Protein AF-A0A432LWQ0-F1 (afdb_monomer)

Secondary structure (DSSP, 8-state):
-PPP--PPPPEEEEEE-GGGHHHHHHHHHHH-TTGGGT--SEEEEEESSS-GGG--HHHHHHHHHHHHTSPPEEEEEEEEEEETTEEEEEEES-HHHHHHHHHHHHHSPPPTTPPPP---EEEEES--HHHHHHHHHHHHHHHHHH--EEEEE-EEEEEEEETTEEEEEEEEEPP-----SSSSSSS---

Structure (mmCIF, N/CA/C/O backbone):
data_AF-A0A432LWQ0-F1
#
_entry.id   AF-A0A432LWQ0-F1
#
loop_
_atom_site.group_PDB
_atom_site.id
_atom_site.type_symbol
_atom_site.label_atom_id
_atom_site.label_alt_id
_atom_site.label_comp_id
_atom_site.label_asym_id
_atom_site.label_entity_id
_atom_site.label_seq_id
_atom_site.pdbx_PDB_ins_code
_atom_site.Cartn_x
_atom_site.Cartn_y
_atom_site.Cartn_z
_atom_site.occupancy
_atom_site.B_iso_or_equiv
_atom_site.auth_seq_id
_atom_site.auth_comp_id
_atom_site.auth_asym_id
_atom_site.auth_atom_id
_atom_site.pdbx_PDB_model_num
ATOM 1 N N . MET A 1 1 ? -0.091 10.848 -40.800 1.00 36.12 1 MET A N 1
ATOM 2 C CA . MET A 1 1 ? -0.938 10.206 -39.775 1.00 36.12 1 MET A CA 1
ATOM 3 C C . MET A 1 1 ? -0.102 10.117 -38.515 1.00 36.12 1 MET A C 1
ATOM 5 O O . MET A 1 1 ? 0.837 9.334 -38.482 1.00 36.12 1 MET A O 1
ATOM 9 N N . SER A 1 2 ? -0.332 11.005 -37.553 1.00 32.78 2 SER A N 1
ATOM 10 C CA . SER A 1 2 ? 0.418 10.998 -36.297 1.00 32.78 2 SER A CA 1
ATOM 11 C C . SER A 1 2 ? -0.043 9.798 -35.478 1.00 32.78 2 SER A C 1
ATOM 13 O O . SER A 1 2 ? -1.224 9.718 -35.143 1.00 32.78 2 SER A O 1
ATOM 15 N N . SER A 1 3 ? 0.858 8.853 -35.196 1.00 33.84 3 SER A N 1
ATOM 16 C CA . SER A 1 3 ? 0.596 7.805 -34.210 1.00 33.84 3 SER A CA 1
ATOM 17 C C . SER A 1 3 ? 0.097 8.470 -32.928 1.00 33.84 3 SER A C 1
ATOM 19 O O . SER A 1 3 ? 0.734 9.430 -32.478 1.00 33.84 3 SER A O 1
ATOM 21 N N . PRO A 1 4 ? -1.016 8.015 -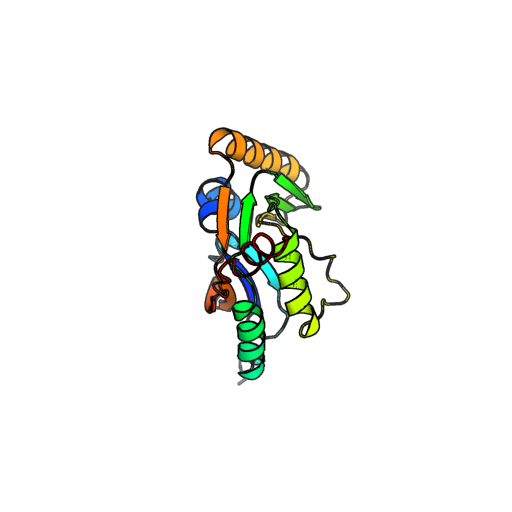32.328 1.00 43.19 4 PRO A N 1
ATOM 22 C CA . PRO A 1 4 ? -1.371 8.496 -31.010 1.00 43.19 4 PRO A CA 1
ATOM 23 C C . PRO A 1 4 ? -0.192 8.146 -30.106 1.00 43.19 4 PRO A C 1
ATOM 25 O O . PRO A 1 4 ? 0.257 6.999 -30.083 1.00 43.19 4 PRO A O 1
ATOM 28 N N . ILE A 1 5 ? 0.355 9.145 -29.413 1.00 49.03 5 ILE A N 1
ATOM 29 C CA . ILE A 1 5 ? 1.246 8.905 -28.282 1.00 49.03 5 ILE A CA 1
ATOM 30 C C . ILE A 1 5 ? 0.446 7.970 -27.379 1.00 49.03 5 ILE A C 1
ATOM 32 O O . ILE A 1 5 ? -0.546 8.395 -26.788 1.00 49.03 5 ILE A O 1
ATOM 36 N N . LEU A 1 6 ? 0.793 6.679 -27.359 1.00 52.69 6 LEU A N 1
ATOM 37 C CA . LEU A 1 6 ? 0.216 5.736 -26.412 1.00 52.69 6 LEU A CA 1
ATOM 38 C C . LEU A 1 6 ? 0.457 6.371 -25.049 1.00 52.69 6 LEU A C 1
ATOM 40 O O . LEU A 1 6 ? 1.613 6.538 -24.658 1.00 52.69 6 LEU A O 1
ATOM 44 N N . ALA A 1 7 ? -0.614 6.820 -24.391 1.00 56.47 7 ALA A N 1
ATOM 45 C CA . ALA A 1 7 ? -0.510 7.425 -23.076 1.00 56.47 7 ALA A CA 1
ATOM 46 C C . ALA A 1 7 ? 0.311 6.469 -22.210 1.00 56.47 7 ALA A C 1
ATOM 48 O O . ALA A 1 7 ? -0.042 5.295 -22.073 1.00 56.47 7 ALA A O 1
ATOM 49 N N . GLN A 1 8 ? 1.460 6.943 -21.734 1.00 67.69 8 GLN A N 1
ATOM 50 C CA . GLN A 1 8 ? 2.418 6.087 -21.060 1.00 67.69 8 GLN A CA 1
ATOM 51 C C . GLN A 1 8 ? 1.746 5.495 -19.819 1.00 67.69 8 GLN A C 1
ATOM 53 O O . GLN A 1 8 ? 1.234 6.225 -18.971 1.00 67.69 8 GLN A O 1
ATOM 58 N N . SER A 1 9 ? 1.679 4.166 -19.745 1.00 84.88 9 SER A N 1
ATOM 59 C CA . SER A 1 9 ? 1.087 3.494 -18.595 1.00 84.88 9 SER A CA 1
ATOM 60 C C . SER A 1 9 ? 1.981 3.700 -17.374 1.00 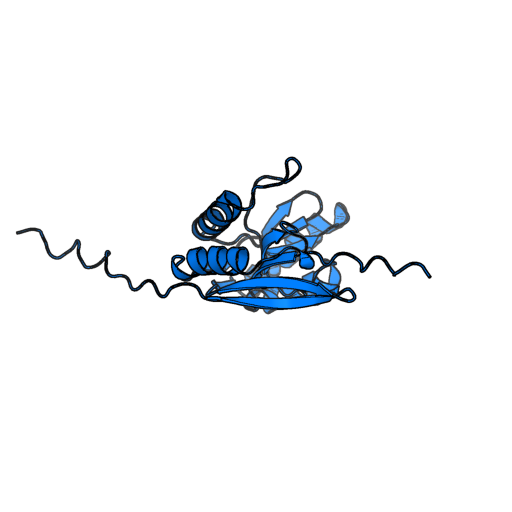84.88 9 SER A C 1
ATOM 62 O O . SER A 1 9 ? 3.141 3.285 -17.387 1.00 84.88 9 SER A O 1
ATOM 64 N N . LEU A 1 10 ? 1.415 4.308 -16.331 1.00 91.81 10 LEU A N 1
ATOM 65 C CA . LEU A 1 10 ? 2.008 4.396 -15.001 1.00 91.81 10 LEU A CA 1
ATOM 66 C C . LEU A 1 10 ? 2.155 2.994 -14.419 1.00 91.81 10 LEU A C 1
ATOM 68 O O . LEU A 1 10 ? 1.301 2.130 -14.651 1.00 91.81 10 LEU A O 1
ATOM 72 N N . THR A 1 11 ? 3.189 2.790 -13.616 1.00 94.56 11 THR A N 1
ATOM 73 C CA . THR A 1 11 ? 3.441 1.520 -12.935 1.00 94.56 11 THR A CA 1
ATOM 74 C C . THR A 1 11 ? 3.310 1.673 -11.423 1.00 94.56 11 THR A C 1
ATOM 76 O O . THR A 1 11 ? 3.562 2.737 -10.856 1.00 94.56 11 THR A O 1
ATOM 79 N N . LEU A 1 12 ? 2.889 0.604 -10.752 1.00 96.44 12 LEU A N 1
ATOM 80 C CA . LEU A 1 12 ? 2.776 0.533 -9.296 1.00 96.44 12 LEU A CA 1
ATOM 81 C C . LEU A 1 12 ? 3.296 -0.825 -8.801 1.00 96.44 12 LEU A C 1
ATOM 83 O O . LEU A 1 12 ? 2.806 -1.857 -9.248 1.00 96.44 12 LEU A O 1
ATOM 87 N N . LEU A 1 13 ? 4.279 -0.823 -7.898 1.00 98.00 13 LEU A N 1
ATOM 88 C CA . LEU A 1 13 ? 4.602 -1.956 -7.035 1.00 98.00 13 LEU A CA 1
ATOM 89 C C . LEU A 1 13 ? 3.878 -1.723 -5.720 1.00 98.00 13 LEU A C 1
ATOM 91 O O . LEU A 1 13 ? 4.098 -0.694 -5.072 1.00 98.00 13 LEU A O 1
ATOM 95 N N . ALA A 1 14 ? 3.024 -2.659 -5.331 1.00 98.44 14 ALA A N 1
ATOM 96 C CA . ALA A 1 14 ? 2.223 -2.525 -4.129 1.00 98.44 14 ALA A CA 1
ATOM 97 C C . ALA A 1 14 ? 2.048 -3.851 -3.394 1.00 98.44 14 ALA A C 1
ATOM 99 O O . ALA A 1 14 ? 1.963 -4.913 -4.011 1.00 98.44 14 ALA A O 1
ATOM 100 N N . LEU A 1 15 ? 1.952 -3.760 -2.070 1.00 98.69 15 LEU A N 1
ATOM 101 C CA . LEU A 1 15 ? 1.347 -4.811 -1.260 1.00 98.69 15 LEU A CA 1
ATOM 102 C C . LEU A 1 15 ? -0.162 -4.588 -1.309 1.00 98.69 15 LEU A C 1
ATOM 104 O O . LEU A 1 15 ? -0.613 -3.482 -1.006 1.00 98.69 15 LEU A O 1
ATOM 108 N N . MET A 1 16 ? -0.930 -5.601 -1.702 1.00 98.44 16 MET A N 1
ATOM 109 C CA . MET A 1 16 ? -2.394 -5.530 -1.726 1.00 98.44 16 MET A CA 1
ATOM 110 C C . MET A 1 16 ? -2.955 -6.003 -0.383 1.00 98.44 16 MET A C 1
ATOM 112 O O . MET A 1 16 ? -2.524 -7.028 0.134 1.00 98.44 16 MET A O 1
ATOM 116 N N . LEU A 1 17 ? -3.894 -5.246 0.186 1.00 97.75 17 LEU A N 1
ATOM 117 C CA . LEU A 1 17 ? -4.498 -5.490 1.498 1.00 97.75 17 LEU A CA 1
ATOM 118 C C . LEU A 1 17 ? -6.035 -5.503 1.369 1.00 97.75 17 LEU A C 1
ATOM 120 O O . LEU A 1 17 ? -6.688 -4.620 1.927 1.00 97.75 17 LEU A O 1
ATOM 124 N N . PRO A 1 18 ? -6.633 -6.462 0.632 1.00 97.06 18 PRO A N 1
ATOM 125 C CA . PRO A 1 18 ? -8.086 -6.509 0.424 1.00 97.06 18 PRO A CA 1
ATOM 126 C C . PRO A 1 18 ? -8.863 -6.622 1.742 1.00 97.06 18 PRO A C 1
ATOM 128 O O . PRO A 1 18 ? -9.965 -6.095 1.858 1.00 97.06 18 PRO A O 1
ATOM 131 N N . ASP A 1 19 ? -8.260 -7.219 2.774 1.00 96.69 19 ASP A N 1
ATOM 132 C CA . ASP A 1 19 ? -8.840 -7.273 4.116 1.00 96.69 19 ASP A CA 1
ATOM 133 C C . ASP A 1 19 ? -9.106 -5.880 4.693 1.00 96.69 19 ASP A C 1
ATOM 135 O O . ASP A 1 19 ? -9.963 -5.747 5.548 1.00 96.69 19 ASP A O 1
ATOM 139 N N . ALA A 1 20 ? -8.430 -4.816 4.250 1.00 97.00 20 ALA A N 1
ATOM 140 C CA . ALA A 1 20 ? -8.722 -3.464 4.724 1.00 97.00 20 ALA A CA 1
ATOM 141 C C . ALA A 1 20 ? -10.024 -2.896 4.132 1.00 97.00 20 ALA A C 1
ATOM 143 O O . ALA A 1 20 ? -10.625 -1.999 4.728 1.00 97.00 20 ALA A O 1
ATOM 144 N N . ASP A 1 21 ? -10.495 -3.414 2.994 1.00 95.19 21 ASP A N 1
ATOM 145 C CA . ASP A 1 21 ? -11.651 -2.854 2.292 1.00 95.19 21 ASP A CA 1
ATOM 146 C C . ASP A 1 21 ? -12.956 -2.987 3.106 1.00 95.19 21 ASP A C 1
ATOM 148 O O . ASP A 1 21 ? -13.839 -2.148 2.947 1.00 95.19 21 ASP A O 1
ATOM 152 N N . HIS A 1 22 ? -13.071 -3.926 4.059 1.00 93.88 22 HIS A N 1
ATOM 153 C CA . HIS A 1 22 ? -14.252 -3.976 4.942 1.00 93.88 22 HIS A CA 1
ATOM 154 C C . HIS A 1 22 ? -14.367 -2.754 5.872 1.00 93.88 22 HIS A C 1
ATOM 156 O O . HIS A 1 22 ? -15.477 -2.345 6.209 1.00 93.88 22 HIS A O 1
ATOM 162 N N . VAL A 1 23 ? -13.234 -2.142 6.243 1.00 96.44 23 VAL A N 1
ATOM 163 C CA . VAL A 1 23 ? -13.193 -0.953 7.110 1.00 96.44 23 VAL A CA 1
ATOM 164 C C . VAL A 1 23 ? -13.283 0.332 6.296 1.00 96.44 23 VAL A C 1
ATOM 166 O O . VAL A 1 23 ? -13.959 1.285 6.701 1.00 96.44 23 VAL A O 1
ATOM 169 N N . ILE A 1 24 ? -12.571 0.390 5.167 1.00 96.94 24 ILE A N 1
ATOM 170 C CA . ILE A 1 24 ? -12.318 1.649 4.450 1.00 96.94 24 ILE A CA 1
ATOM 171 C C . ILE A 1 24 ? -12.730 1.643 2.976 1.00 96.94 24 ILE A C 1
ATOM 173 O O . ILE A 1 24 ? -12.553 2.670 2.329 1.00 96.94 24 ILE A O 1
ATOM 177 N N . GLY A 1 25 ? -13.254 0.546 2.428 1.00 96.50 25 GLY A N 1
ATOM 178 C CA . GLY A 1 25 ? -13.506 0.396 0.988 1.00 96.50 25 GLY A CA 1
ATOM 179 C C . GLY A 1 25 ? -14.422 1.478 0.413 1.00 96.50 25 GLY A C 1
ATOM 180 O O . GLY A 1 25 ? -14.031 2.202 -0.496 1.00 96.50 25 GLY A O 1
ATOM 181 N N . ASP A 1 26 ? -15.586 1.691 1.020 1.00 96.94 26 ASP A N 1
ATOM 182 C CA . ASP A 1 26 ? -16.537 2.749 0.641 1.00 96.94 26 ASP A CA 1
ATOM 183 C C . ASP A 1 26 ? -15.973 4.172 0.836 1.00 96.94 26 ASP A C 1
ATOM 185 O O . ASP A 1 26 ? -16.239 5.071 0.035 1.00 96.94 26 ASP A O 1
ATOM 189 N N . LEU A 1 27 ? -15.151 4.394 1.871 1.00 97.50 27 LEU A N 1
ATOM 190 C CA . LEU A 1 27 ? -14.442 5.664 2.051 1.00 97.50 27 LEU A CA 1
ATOM 191 C C . LEU A 1 27 ? -13.462 5.890 0.904 1.00 97.50 27 LEU A C 1
ATOM 193 O O . LEU A 1 27 ? -13.396 6.994 0.367 1.00 97.50 27 LEU A O 1
ATOM 197 N N . ARG A 1 28 ? -12.730 4.853 0.497 1.00 98.00 28 ARG A N 1
ATOM 198 C CA . ARG A 1 28 ? -11.809 4.929 -0.636 1.00 98.00 28 ARG A CA 1
ATOM 199 C C . ARG A 1 28 ? -12.566 5.172 -1.935 1.00 98.00 28 ARG A C 1
ATOM 201 O O . ARG A 1 28 ? -12.174 6.064 -2.683 1.00 98.00 28 ARG A O 1
ATOM 208 N N . ASP A 1 29 ? -13.680 4.491 -2.174 1.00 96.88 29 ASP A N 1
ATOM 209 C CA . ASP A 1 29 ? -14.520 4.714 -3.358 1.00 96.88 29 ASP A CA 1
ATOM 210 C C . ASP A 1 29 ? -14.983 6.172 -3.468 1.00 96.88 29 ASP A C 1
ATOM 212 O O . ASP A 1 29 ? -14.973 6.778 -4.549 1.00 96.88 29 ASP A O 1
ATOM 216 N N . GLN A 1 30 ? -15.333 6.775 -2.331 1.00 96.69 30 GLN A N 1
ATOM 217 C CA . GLN A 1 30 ? -15.775 8.160 -2.280 1.00 96.69 30 GLN A CA 1
ATOM 218 C C . GLN A 1 30 ? -14.609 9.158 -2.395 1.00 96.69 30 GLN A C 1
ATOM 220 O O . GLN A 1 30 ? -14.710 10.136 -3.150 1.00 96.69 30 GLN A O 1
ATOM 225 N N . TYR A 1 31 ? -13.503 8.914 -1.685 1.00 97.19 31 TYR A N 1
ATOM 226 C CA . TYR A 1 31 ? -12.481 9.920 -1.369 1.00 97.19 31 TYR A CA 1
ATOM 227 C C . TYR A 1 31 ? -11.061 9.617 -1.880 1.00 97.19 31 TYR A C 1
ATOM 229 O O . TYR A 1 31 ? -10.166 10.450 -1.723 1.00 97.19 31 TYR A O 1
ATOM 237 N N . ASP A 1 32 ? -10.814 8.473 -2.515 1.00 97.00 32 ASP A N 1
ATOM 238 C CA . ASP A 1 32 ? -9.553 8.152 -3.186 1.00 97.00 32 ASP A CA 1
ATOM 239 C C . ASP A 1 32 ? -9.768 8.001 -4.705 1.00 97.00 32 ASP A C 1
ATOM 241 O O . ASP A 1 32 ? -10.332 7.012 -5.178 1.00 97.00 32 ASP A O 1
ATOM 245 N N . PRO A 1 33 ? -9.245 8.930 -5.530 1.00 94.75 33 PRO A N 1
ATOM 246 C CA . PRO A 1 33 ? -9.306 8.807 -6.985 1.00 94.75 33 PRO A CA 1
ATOM 247 C C . PRO A 1 33 ? -8.694 7.516 -7.547 1.00 94.75 33 PRO A C 1
ATOM 249 O O . PRO A 1 33 ? -8.947 7.192 -8.704 1.00 94.75 33 PRO A O 1
ATOM 252 N N . SER A 1 34 ? -7.839 6.814 -6.794 1.00 94.25 34 SER A N 1
ATOM 253 C CA . SER A 1 34 ? -7.274 5.535 -7.225 1.00 94.25 34 SER A CA 1
ATOM 254 C C . SER A 1 34 ? -8.269 4.373 -7.112 1.00 94.25 34 SER A C 1
ATOM 256 O O . SER A 1 34 ? -8.277 3.517 -7.995 1.00 94.25 34 SER A O 1
ATOM 258 N N . ALA A 1 35 ? -9.169 4.393 -6.124 1.00 95.06 35 ALA A N 1
ATOM 259 C CA . ALA A 1 35 ? -10.213 3.380 -5.958 1.00 95.06 35 ALA A CA 1
ATOM 260 C C . ALA A 1 35 ? -11.222 3.417 -7.114 1.00 95.06 35 ALA A C 1
ATOM 262 O O . ALA A 1 35 ? -11.528 2.390 -7.711 1.00 95.06 35 ALA A O 1
ATOM 263 N N . LYS A 1 36 ? -11.583 4.623 -7.580 1.00 92.50 36 LYS A N 1
ATOM 264 C CA . LYS A 1 36 ? -12.381 4.835 -8.811 1.00 92.50 36 LYS A CA 1
ATOM 265 C C . LYS A 1 36 ? -11.735 4.263 -10.078 1.00 92.50 36 LYS A C 1
ATOM 267 O O . LYS A 1 36 ? -12.375 4.168 -11.120 1.00 92.50 36 LYS A O 1
ATOM 272 N N . ARG A 1 37 ? -10.446 3.929 -10.002 1.00 94.31 37 ARG A N 1
ATOM 273 C CA . ARG A 1 37 ? -9.652 3.304 -11.061 1.00 94.31 37 ARG A CA 1
ATOM 274 C C . ARG A 1 37 ? -9.381 1.826 -10.760 1.00 94.31 37 ARG A C 1
ATOM 276 O O . ARG A 1 37 ? -8.418 1.287 -11.292 1.00 94.31 37 ARG A O 1
ATOM 283 N N . GLU A 1 38 ? -10.208 1.201 -9.923 1.00 95.12 38 GLU A N 1
ATOM 284 C CA . GLU A 1 38 ? -10.163 -0.218 -9.535 1.00 95.12 38 GLU A CA 1
ATOM 285 C C . GLU A 1 38 ? -8.909 -0.627 -8.748 1.00 95.12 38 GLU A C 1
ATOM 287 O O . GLU A 1 38 ? -8.538 -1.797 -8.706 1.00 95.12 38 GLU A O 1
ATOM 292 N N . LEU A 1 39 ? -8.245 0.330 -8.090 1.00 96.94 39 LEU A N 1
ATOM 293 C CA . LEU A 1 39 ? -7.145 0.017 -7.183 1.00 96.94 39 LEU A CA 1
ATOM 294 C C . LEU A 1 39 ? -7.669 -0.239 -5.765 1.00 96.94 39 LEU A C 1
ATOM 296 O O . LEU A 1 39 ? -7.989 0.702 -5.028 1.00 96.94 39 LEU A O 1
ATOM 300 N N . GLY A 1 40 ? -7.713 -1.517 -5.384 1.00 97.12 40 GLY A N 1
ATOM 301 C CA . GLY A 1 40 ? -8.050 -1.981 -4.031 1.00 97.12 40 GLY A CA 1
ATOM 302 C C . GLY A 1 40 ? -7.097 -1.460 -2.951 1.00 97.12 40 GLY A C 1
ATOM 303 O O . GLY A 1 40 ? -6.129 -0.744 -3.251 1.00 97.12 40 GLY A O 1
ATOM 304 N N . ALA A 1 41 ? -7.406 -1.731 -1.679 1.00 98.12 41 ALA A N 1
ATOM 305 C CA . ALA A 1 41 ? -6.589 -1.220 -0.582 1.00 98.12 41 ALA A CA 1
ATOM 306 C C . ALA A 1 41 ? -5.172 -1.778 -0.695 1.00 98.12 41 ALA A C 1
ATOM 308 O O . ALA A 1 41 ? -4.961 -2.947 -1.018 1.00 98.12 41 ALA A O 1
ATOM 309 N N . HIS A 1 42 ? -4.186 -0.905 -0.519 1.00 98.56 42 HIS A N 1
ATOM 310 C CA . HIS A 1 42 ? -2.806 -1.242 -0.820 1.00 98.56 42 HIS A CA 1
ATOM 311 C C . HIS A 1 42 ? -1.831 -0.336 -0.076 1.00 98.56 42 HIS A C 1
ATOM 313 O O . HIS A 1 42 ? -2.175 0.773 0.337 1.00 98.56 42 HIS A O 1
ATOM 319 N N . ILE A 1 43 ? -0.592 -0.806 0.021 1.00 98.56 43 ILE A N 1
ATOM 320 C CA . ILE A 1 43 ? 0.571 -0.011 0.398 1.00 98.56 43 ILE A CA 1
ATOM 321 C C . ILE A 1 43 ? 1.432 0.142 -0.849 1.00 98.56 43 ILE A C 1
ATOM 323 O O . ILE A 1 43 ? 1.886 -0.846 -1.427 1.00 98.56 43 ILE A O 1
ATOM 327 N N . THR A 1 44 ? 1.654 1.382 -1.275 1.00 97.69 44 THR A N 1
ATOM 328 C CA . THR A 1 44 ? 2.558 1.678 -2.393 1.00 97.69 44 THR A CA 1
ATOM 329 C C . THR A 1 44 ? 3.997 1.435 -1.950 1.00 97.69 44 THR A C 1
ATOM 331 O O . THR A 1 44 ? 4.453 2.094 -1.024 1.00 97.69 44 THR A O 1
ATOM 334 N N . ILE A 1 45 ? 4.713 0.529 -2.618 1.00 97.62 45 ILE A N 1
ATOM 335 C CA . ILE A 1 45 ? 6.154 0.294 -2.420 1.00 97.62 45 ILE A CA 1
ATOM 336 C C . ILE A 1 45 ? 6.967 1.173 -3.365 1.00 97.62 45 ILE A C 1
ATOM 338 O O . ILE A 1 45 ? 7.945 1.803 -2.966 1.00 97.62 45 ILE A O 1
ATOM 342 N N . ARG A 1 46 ? 6.546 1.248 -4.629 1.00 95.25 46 ARG A N 1
ATOM 343 C CA . ARG A 1 46 ? 7.161 2.123 -5.623 1.00 95.25 46 ARG A CA 1
ATOM 344 C C . ARG A 1 46 ? 6.121 2.536 -6.651 1.00 95.25 46 ARG A C 1
ATOM 346 O O . ARG A 1 46 ? 5.385 1.693 -7.154 1.00 95.25 46 ARG A O 1
ATOM 353 N N . PHE A 1 47 ? 6.065 3.821 -6.967 1.00 93.31 47 PHE A N 1
ATOM 354 C CA . PHE A 1 47 ? 5.165 4.370 -7.976 1.00 93.31 47 PHE A CA 1
ATOM 355 C C . PHE A 1 47 ? 5.988 4.956 -9.120 1.00 93.31 47 PHE A C 1
ATOM 357 O O . PHE A 1 47 ? 6.977 5.637 -8.869 1.00 93.31 47 PHE A O 1
ATOM 364 N N . ASP A 1 48 ? 5.579 4.656 -10.351 1.00 89.31 48 ASP A N 1
ATOM 365 C CA . ASP A 1 48 ? 6.107 5.223 -11.595 1.00 89.31 48 ASP A CA 1
ATOM 366 C C . ASP A 1 48 ? 7.648 5.220 -11.698 1.00 89.31 48 ASP A C 1
ATOM 368 O O . ASP A 1 48 ? 8.279 6.198 -12.093 1.00 89.31 48 ASP A O 1
ATOM 372 N N . TRP A 1 49 ? 8.276 4.104 -11.303 1.00 82.12 49 TRP A N 1
ATOM 373 C CA . TRP A 1 49 ? 9.742 3.953 -11.316 1.00 82.12 49 TRP A CA 1
ATOM 374 C C . TRP A 1 49 ? 10.300 3.630 -12.700 1.00 82.12 49 TRP A C 1
ATOM 376 O O . TRP A 1 49 ? 11.457 3.925 -12.987 1.00 82.12 49 TRP A O 1
ATOM 386 N N . LEU A 1 50 ? 9.487 3.005 -13.551 1.00 84.38 50 LEU A N 1
ATOM 387 C CA . LEU A 1 50 ? 9.805 2.684 -14.933 1.00 84.38 50 LEU A CA 1
ATOM 388 C C . LEU A 1 50 ? 8.526 2.759 -15.746 1.00 84.38 50 LEU A C 1
ATOM 390 O O . LEU A 1 50 ? 7.504 2.207 -15.358 1.00 84.38 50 LEU A O 1
ATOM 394 N N . SER A 1 51 ? 8.602 3.361 -16.925 1.00 84.19 51 SER A N 1
ATOM 395 C CA . SER A 1 51 ? 7.514 3.278 -17.892 1.00 84.19 51 SER A CA 1
ATOM 396 C C . SER A 1 51 ? 7.205 1.814 -18.213 1.00 84.19 51 SER A C 1
ATOM 398 O O . SER A 1 51 ? 8.126 1.019 -18.395 1.00 84.19 51 SER A O 1
ATOM 400 N N . ALA A 1 52 ? 5.927 1.456 -18.351 1.00 82.31 52 ALA A N 1
ATOM 401 C CA . ALA A 1 52 ? 5.516 0.066 -18.579 1.00 82.31 52 ALA A CA 1
ATOM 402 C C . ALA A 1 52 ? 6.235 -0.629 -19.754 1.00 82.31 52 ALA A C 1
ATOM 404 O O . ALA A 1 52 ? 6.543 -1.813 -19.674 1.00 82.31 52 ALA A O 1
ATOM 405 N N . ASN A 1 53 ? 6.539 0.106 -20.827 1.00 84.06 53 ASN A N 1
ATOM 406 C CA . ASN A 1 53 ? 7.247 -0.405 -22.007 1.00 84.06 53 ASN A CA 1
ATOM 407 C C . ASN A 1 53 ? 8.770 -0.545 -21.829 1.00 84.06 53 ASN A C 1
ATOM 409 O O . ASN A 1 53 ? 9.446 -0.991 -22.751 1.00 84.06 53 ASN A O 1
ATOM 413 N N . ARG A 1 54 ? 9.313 -0.124 -20.684 1.00 88.62 54 ARG A N 1
ATOM 414 C CA . ARG A 1 54 ? 10.741 -0.191 -20.349 1.00 88.62 54 ARG A CA 1
ATOM 415 C C . ARG A 1 54 ? 11.064 -1.265 -19.316 1.00 88.62 54 ARG A C 1
ATOM 417 O O . ARG A 1 54 ? 12.240 -1.474 -19.051 1.00 88.62 54 ARG A O 1
ATOM 424 N N . ILE A 1 55 ? 10.060 -1.926 -18.737 1.00 92.19 55 ILE A N 1
ATOM 425 C CA . ILE A 1 55 ? 10.297 -3.041 -17.817 1.00 92.19 55 ILE A CA 1
ATOM 426 C C . ILE A 1 55 ? 10.818 -4.229 -18.627 1.00 92.19 55 ILE A C 1
ATOM 428 O O . ILE A 1 55 ? 10.139 -4.729 -19.524 1.00 92.19 55 ILE A O 1
ATOM 432 N N . THR A 1 56 ? 12.033 -4.662 -18.315 1.00 94.56 56 THR A N 1
ATOM 433 C CA . THR A 1 56 ? 12.714 -5.773 -18.986 1.00 94.56 56 THR A CA 1
ATOM 434 C C . THR A 1 56 ? 12.580 -7.081 -18.203 1.00 94.56 56 THR A C 1
ATOM 436 O O . THR A 1 56 ? 12.170 -7.097 -17.041 1.00 94.56 56 THR A O 1
ATOM 439 N N . ALA A 1 57 ? 12.983 -8.199 -18.814 1.00 95.75 57 ALA A N 1
ATOM 440 C CA . ALA A 1 57 ? 13.099 -9.480 -18.112 1.00 95.75 57 ALA A CA 1
ATOM 441 C C . ALA A 1 57 ? 14.044 -9.389 -16.899 1.00 95.75 57 ALA A C 1
ATOM 443 O O . ALA A 1 57 ? 13.704 -9.858 -15.820 1.00 95.75 57 ALA A O 1
ATOM 444 N N . THR A 1 58 ? 15.170 -8.682 -17.032 1.00 96.00 58 THR A N 1
ATOM 445 C CA . THR A 1 58 ? 16.123 -8.484 -15.931 1.00 96.00 58 THR A CA 1
ATOM 446 C C . THR A 1 58 ? 15.516 -7.700 -14.764 1.00 96.00 58 THR A C 1
ATOM 448 O O . THR A 1 58 ? 15.865 -7.949 -13.612 1.00 96.00 58 THR A O 1
ATOM 451 N N . ASP A 1 59 ? 14.598 -6.768 -15.033 1.00 96.06 59 ASP A N 1
ATOM 452 C CA . ASP A 1 59 ? 13.873 -6.056 -13.975 1.00 96.06 59 ASP A CA 1
ATOM 453 C C . ASP A 1 59 ? 12.911 -6.990 -13.235 1.00 96.06 59 ASP A C 1
ATOM 455 O O . ASP A 1 59 ? 12.844 -6.974 -12.006 1.00 96.06 59 ASP A O 1
ATOM 459 N N . HIS A 1 60 ? 12.213 -7.856 -13.973 1.00 96.50 60 HIS A N 1
ATOM 460 C CA . HIS A 1 60 ? 11.374 -8.890 -13.377 1.00 96.50 60 HIS A CA 1
ATOM 461 C C . HIS A 1 60 ? 12.174 -9.862 -12.504 1.00 96.50 60 HIS A C 1
ATOM 463 O O . HIS A 1 60 ? 11.744 -10.152 -11.389 1.00 96.50 60 HIS A O 1
ATOM 469 N N . ASP A 1 61 ? 13.326 -10.336 -12.980 1.00 96.94 61 ASP A N 1
ATOM 470 C CA . ASP A 1 61 ? 14.180 -11.276 -12.246 1.00 96.94 61 ASP A CA 1
ATOM 471 C C . ASP A 1 61 ? 14.748 -10.644 -10.971 1.00 96.94 61 ASP A C 1
ATOM 473 O O . ASP A 1 61 ? 14.792 -11.279 -9.916 1.00 96.94 61 ASP A O 1
ATOM 477 N N . TYR A 1 62 ? 15.124 -9.365 -11.038 1.00 96.31 62 TYR A N 1
ATOM 478 C CA . TYR A 1 62 ? 15.588 -8.619 -9.874 1.00 96.31 62 TYR A CA 1
ATOM 479 C C . TYR A 1 62 ? 14.494 -8.487 -8.802 1.00 96.31 62 TYR A C 1
ATOM 481 O O . TYR A 1 62 ? 14.735 -8.802 -7.635 1.00 96.31 62 TYR A O 1
ATOM 489 N N . ILE A 1 63 ? 13.279 -8.079 -9.190 1.00 97.50 63 ILE A N 1
ATOM 490 C CA . ILE A 1 63 ? 12.147 -7.968 -8.255 1.00 97.50 63 ILE A CA 1
ATOM 491 C C . ILE A 1 63 ? 11.795 -9.345 -7.678 1.00 97.50 63 ILE A C 1
ATOM 493 O O . ILE A 1 63 ? 11.589 -9.468 -6.470 1.00 97.50 63 ILE A O 1
ATOM 497 N N . ALA A 1 64 ? 11.778 -10.388 -8.513 1.00 98.00 64 ALA A N 1
ATOM 498 C CA . ALA A 1 64 ? 11.513 -11.756 -8.079 1.00 98.00 64 ALA A CA 1
ATOM 499 C C . ALA A 1 64 ? 12.547 -12.247 -7.054 1.00 98.00 64 ALA A C 1
ATOM 501 O O . ALA A 1 64 ? 12.160 -12.829 -6.046 1.00 98.00 64 ALA A O 1
ATOM 502 N N . SER A 1 65 ? 13.837 -11.962 -7.256 1.00 97.25 65 SER A N 1
ATOM 503 C CA . SER A 1 65 ? 14.910 -12.312 -6.313 1.00 97.25 65 SER A CA 1
ATOM 504 C C . SER A 1 65 ? 14.740 -11.630 -4.948 1.00 97.25 65 SER A C 1
ATOM 506 O O . SER A 1 65 ? 14.867 -12.269 -3.897 1.00 97.25 65 SER A O 1
ATOM 508 N N . ILE A 1 66 ? 14.369 -10.342 -4.940 1.00 97.81 66 ILE A N 1
ATOM 509 C CA . ILE A 1 66 ? 14.052 -9.621 -3.698 1.00 97.81 66 ILE A CA 1
ATOM 510 C C . ILE A 1 66 ? 12.866 -10.268 -2.983 1.00 97.81 66 ILE A C 1
ATOM 512 O O . ILE A 1 66 ? 12.935 -10.503 -1.774 1.00 97.81 66 ILE A O 1
ATOM 516 N N . CYS A 1 67 ? 11.795 -10.574 -3.717 1.00 97.94 67 CYS A N 1
ATOM 517 C CA . CYS A 1 67 ? 10.577 -11.151 -3.153 1.00 97.94 67 CYS A CA 1
ATOM 518 C C . CYS A 1 67 ? 10.828 -12.563 -2.608 1.00 97.94 67 CYS A C 1
ATOM 520 O O . CYS A 1 67 ? 10.499 -12.828 -1.457 1.00 97.94 67 CYS A O 1
ATOM 522 N N . ALA A 1 68 ? 11.534 -13.421 -3.345 1.00 96.94 68 ALA A N 1
ATOM 523 C CA . ALA A 1 68 ? 11.868 -14.783 -2.922 1.00 96.94 68 ALA A CA 1
ATOM 524 C C . ALA A 1 68 ? 12.708 -14.851 -1.631 1.00 96.94 68 ALA A C 1
ATOM 526 O O . ALA A 1 68 ? 12.698 -15.865 -0.940 1.00 96.94 68 ALA A O 1
ATOM 527 N N . SER A 1 69 ? 13.425 -13.778 -1.292 1.00 95.56 69 SER A N 1
ATOM 528 C CA . SER A 1 69 ? 14.201 -13.643 -0.049 1.00 95.56 69 SER A CA 1
ATOM 529 C C . SER A 1 69 ? 13.518 -12.766 1.009 1.00 95.56 69 SER A C 1
ATOM 531 O O . SER A 1 69 ? 14.094 -12.501 2.062 1.00 95.56 69 SER A O 1
ATOM 533 N N . THR A 1 70 ? 12.303 -12.290 0.743 1.00 96.75 70 THR A N 1
ATOM 534 C CA . THR A 1 70 ? 11.467 -11.565 1.706 1.00 96.75 70 THR A CA 1
ATOM 535 C C . THR A 1 70 ? 10.533 -12.568 2.387 1.00 96.75 70 THR A C 1
ATOM 537 O O . THR A 1 70 ? 9.880 -13.323 1.670 1.00 96.75 70 THR A O 1
ATOM 540 N N . PRO A 1 71 ? 10.457 -12.622 3.729 1.00 95.19 71 PRO A N 1
ATOM 541 C CA . PRO A 1 71 ? 9.448 -13.429 4.412 1.00 95.19 71 PRO A CA 1
ATOM 542 C C . PRO A 1 71 ? 8.051 -12.823 4.232 1.00 95.19 71 PRO A C 1
ATOM 544 O O . PRO A 1 71 ? 7.922 -11.634 3.939 1.00 95.19 71 PRO A O 1
ATOM 547 N N . THR A 1 72 ? 6.997 -13.607 4.480 1.00 96.25 72 THR A N 1
ATOM 548 C CA . THR A 1 72 ? 5.636 -13.063 4.614 1.00 96.25 72 THR A CA 1
ATOM 549 C C . THR A 1 72 ? 5.629 -11.878 5.581 1.00 96.25 72 THR A C 1
ATOM 551 O O . THR A 1 72 ? 6.134 -11.968 6.702 1.00 96.25 72 THR A O 1
ATOM 554 N N . ILE A 1 73 ? 5.039 -10.765 5.146 1.00 97.62 73 ILE A N 1
ATOM 555 C CA . ILE A 1 73 ? 4.917 -9.550 5.950 1.00 97.62 73 ILE A CA 1
ATOM 556 C C . ILE A 1 73 ? 3.532 -9.554 6.590 1.00 97.62 73 ILE A C 1
ATOM 558 O O . ILE A 1 73 ? 2.529 -9.410 5.896 1.00 97.62 73 ILE A O 1
ATOM 562 N N . VAL A 1 74 ? 3.472 -9.701 7.910 1.00 97.62 74 VAL A N 1
ATOM 563 C CA . VAL A 1 74 ? 2.222 -9.589 8.672 1.00 97.62 74 VAL A CA 1
ATOM 564 C C . VAL A 1 74 ? 2.138 -8.191 9.265 1.00 97.62 74 VAL A C 1
ATOM 566 O O . VAL A 1 74 ? 3.082 -7.749 9.919 1.00 97.62 74 VAL A O 1
ATOM 569 N N . VAL A 1 75 ? 1.019 -7.502 9.046 1.00 97.62 75 VAL A N 1
ATOM 570 C CA . VAL A 1 75 ? 0.772 -6.169 9.609 1.00 97.62 75 VAL A CA 1
ATOM 571 C C . VAL A 1 75 ? -0.621 -6.054 10.194 1.00 97.62 75 VAL A C 1
ATOM 573 O O . VAL A 1 75 ? -1.569 -6.687 9.735 1.00 97.62 75 VAL A O 1
ATOM 576 N N . THR A 1 76 ? -0.732 -5.187 11.191 1.00 98.44 76 THR A N 1
ATOM 577 C CA . THR A 1 76 ? -1.986 -4.756 11.792 1.00 98.44 76 THR A CA 1
ATOM 578 C C . THR A 1 76 ? -2.229 -3.284 11.470 1.00 98.44 76 THR A C 1
ATOM 580 O O . THR A 1 76 ? -1.380 -2.434 11.734 1.00 98.44 76 THR A O 1
ATOM 583 N N . LEU A 1 77 ? -3.403 -2.970 10.930 1.00 98.19 77 LEU A N 1
ATOM 584 C CA . LEU A 1 77 ? -3.905 -1.615 10.733 1.00 98.19 77 LEU A CA 1
ATOM 585 C C . LEU A 1 77 ? -4.795 -1.261 11.930 1.00 98.19 77 LEU A C 1
ATOM 587 O O . LEU A 1 77 ? -5.964 -1.641 11.980 1.00 98.19 77 LEU A O 1
ATOM 591 N N . ALA A 1 78 ? -4.220 -0.566 12.911 1.00 94.62 78 ALA A N 1
ATOM 592 C CA . ALA A 1 78 ? -4.905 -0.190 14.158 1.00 94.62 78 ALA A CA 1
ATOM 593 C C . ALA A 1 78 ? -4.963 1.326 14.393 1.00 94.62 78 ALA A C 1
ATOM 595 O O . ALA A 1 78 ? -5.618 1.800 15.321 1.00 94.62 78 ALA A O 1
ATOM 596 N N . ARG A 1 79 ? -4.246 2.108 13.581 1.00 95.81 79 ARG A N 1
ATOM 597 C CA . ARG A 1 79 ? -4.095 3.552 13.764 1.00 95.81 79 ARG A CA 1
ATOM 598 C C . ARG A 1 79 ? -4.426 4.289 12.480 1.00 95.81 79 ARG A C 1
ATOM 600 O O . ARG A 1 79 ? -4.073 3.840 11.392 1.00 95.81 79 ARG A O 1
ATOM 607 N N . VAL A 1 80 ? -5.090 5.432 12.631 1.00 98.19 80 VAL A N 1
ATOM 608 C CA . VAL A 1 80 ? -5.355 6.374 11.539 1.00 98.19 80 VAL A CA 1
ATOM 609 C C . VAL A 1 80 ? -4.455 7.583 11.724 1.00 98.19 80 VAL A C 1
ATOM 611 O O . VAL A 1 80 ? -4.437 8.181 12.801 1.00 98.19 80 VAL A O 1
ATOM 614 N N . ALA A 1 81 ? -3.761 7.967 10.665 1.00 97.56 81 ALA A N 1
ATOM 615 C CA . ALA A 1 81 ? -2.933 9.158 10.623 1.00 97.56 81 ALA A CA 1
ATOM 616 C C . ALA A 1 81 ? -3.207 9.952 9.339 1.00 97.56 81 ALA A C 1
ATOM 618 O O . ALA A 1 81 ? -4.054 9.591 8.514 1.00 97.56 81 ALA A O 1
ATOM 619 N N . GLU A 1 82 ? -2.526 11.084 9.201 1.00 97.12 82 GLU A N 1
ATOM 620 C CA . GLU A 1 82 ? -2.723 11.997 8.085 1.00 97.12 82 GLU A CA 1
ATOM 621 C C . GLU A 1 82 ? -1.406 12.605 7.594 1.00 97.12 82 GLU A C 1
ATOM 623 O O . GLU A 1 82 ? -0.406 12.688 8.309 1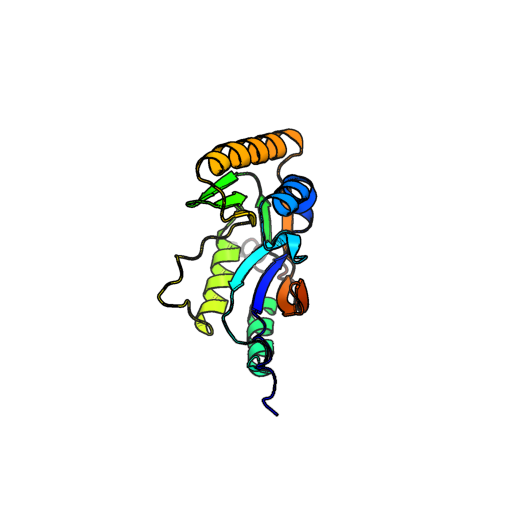.00 97.12 82 GLU A O 1
ATOM 628 N N . PHE A 1 83 ? -1.419 12.983 6.321 1.00 93.38 83 PHE A N 1
ATOM 629 C CA . PHE A 1 83 ? -0.522 13.960 5.714 1.00 93.38 83 PHE A CA 1
ATOM 630 C C . PHE A 1 83 ? -1.392 15.141 5.269 1.00 93.38 83 PHE A C 1
ATOM 632 O O . PHE A 1 83 ? -2.622 15.006 5.225 1.00 93.38 83 PHE A O 1
ATOM 639 N N . PRO A 1 84 ? -0.811 16.278 4.845 1.00 94.44 84 PRO A N 1
ATOM 640 C CA . PRO A 1 84 ? -1.594 17.308 4.180 1.00 94.44 84 PRO A CA 1
ATOM 641 C C . PRO A 1 84 ? -2.462 16.707 3.062 1.00 94.44 84 PRO A C 1
ATOM 643 O O . PRO A 1 84 ? -1.956 16.145 2.091 1.00 94.44 84 PRO A O 1
ATOM 646 N N . ARG A 1 85 ? -3.789 16.821 3.212 1.00 96.06 85 ARG A N 1
ATOM 647 C CA . ARG A 1 85 ? -4.807 16.359 2.248 1.00 96.06 85 ARG A CA 1
ATOM 648 C C . ARG A 1 85 ? -4.881 14.840 2.016 1.00 96.06 85 ARG A C 1
ATOM 650 O O . ARG A 1 85 ? -5.462 14.418 1.007 1.00 96.06 85 ARG A O 1
ATOM 657 N N . VAL A 1 86 ? -4.329 14.023 2.915 1.00 97.75 86 VAL A N 1
ATOM 658 C CA . VAL A 1 86 ? -4.390 12.551 2.852 1.00 97.75 86 VAL A CA 1
ATOM 659 C C . VAL A 1 86 ? -4.704 11.984 4.232 1.00 97.75 86 VAL A C 1
ATOM 661 O O . VAL A 1 86 ? -4.031 12.323 5.198 1.00 97.75 86 VAL A O 1
ATOM 664 N N . VAL A 1 87 ? -5.677 11.079 4.311 1.00 98.62 87 VAL A N 1
ATOM 665 C CA . VAL A 1 87 ? -5.955 10.256 5.499 1.00 98.62 87 VAL A CA 1
ATOM 666 C C . VAL A 1 87 ? -5.585 8.814 5.175 1.00 98.62 87 VAL A C 1
ATOM 668 O O . VAL A 1 87 ? -5.896 8.327 4.082 1.00 98.62 87 VAL A O 1
ATOM 671 N N . TYR A 1 88 ? -4.924 8.124 6.100 1.00 98.69 88 TYR A N 1
ATOM 672 C CA . TYR A 1 88 ? -4.450 6.759 5.893 1.00 98.69 88 TYR A CA 1
ATOM 673 C C . TYR A 1 88 ? -4.448 5.921 7.172 1.00 98.69 88 TYR A C 1
ATOM 675 O O . TYR A 1 88 ? -4.453 6.451 8.282 1.00 98.69 88 TYR A O 1
ATOM 683 N N . LEU A 1 89 ? -4.413 4.601 6.996 1.00 98.56 89 LEU A N 1
ATOM 684 C CA . LEU A 1 89 ? -4.127 3.645 8.060 1.00 98.56 89 LEU A CA 1
ATOM 685 C C . LEU A 1 89 ? -2.619 3.375 8.130 1.00 98.56 89 LEU A C 1
ATOM 687 O O . LEU A 1 89 ? -1.971 3.198 7.092 1.00 98.56 89 LEU A O 1
ATOM 691 N N . GLU A 1 90 ? -2.073 3.344 9.343 1.00 97.50 90 GLU A N 1
ATOM 692 C CA . GLU A 1 90 ? -0.671 3.005 9.606 1.00 97.50 90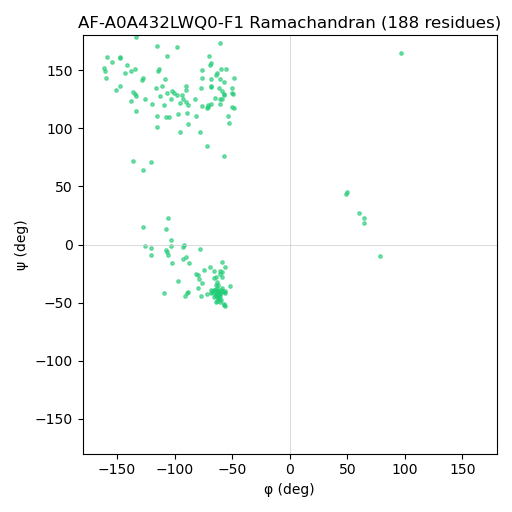 GLU A CA 1
ATOM 693 C C . GLU A 1 90 ? -0.514 1.493 9.831 1.00 97.50 90 GLU A C 1
ATOM 695 O O . GLU A 1 90 ? -1.162 0.952 10.734 1.00 97.50 90 GLU A O 1
ATOM 700 N N . PRO A 1 91 ? 0.330 0.804 9.041 1.00 98.12 91 PRO A N 1
ATOM 701 C CA . PRO A 1 91 ? 0.672 -0.589 9.286 1.00 98.12 91 PRO A CA 1
ATOM 702 C C . PRO A 1 91 ? 1.680 -0.726 10.429 1.00 98.12 91 PRO A C 1
ATOM 704 O O . PRO A 1 91 ? 2.694 -0.034 10.466 1.00 98.12 91 PRO A O 1
ATOM 707 N N . GLU A 1 92 ? 1.419 -1.673 11.327 1.00 97.88 92 GLU A N 1
ATOM 708 C CA . GLU A 1 92 ? 2.317 -2.060 12.415 1.00 97.88 92 GLU A CA 1
ATOM 709 C C . GLU A 1 92 ? 2.580 -3.579 12.368 1.00 97.88 92 GLU A C 1
ATOM 711 O O . GLU A 1 92 ? 1.614 -4.345 12.399 1.00 97.88 92 GLU A O 1
ATOM 716 N N . PRO A 1 93 ? 3.841 -4.046 12.314 1.00 97.94 93 PRO A N 1
ATOM 717 C CA . PRO A 1 93 ? 5.073 -3.258 12.240 1.00 97.94 93 PRO A CA 1
ATOM 718 C C . PRO A 1 93 ? 5.336 -2.670 10.844 1.00 97.94 93 PRO A C 1
ATOM 720 O O . PRO A 1 93 ? 5.123 -3.324 9.824 1.00 97.94 93 PRO A O 1
ATOM 723 N N . ALA A 1 94 ? 5.878 -1.450 10.791 1.00 97.62 94 ALA A N 1
ATOM 724 C CA . ALA A 1 94 ? 6.271 -0.797 9.535 1.00 97.62 94 ALA A CA 1
ATOM 725 C C . ALA A 1 94 ? 7.618 -1.307 8.980 1.00 97.62 94 ALA A C 1
ATOM 727 O O . ALA A 1 94 ? 7.819 -1.348 7.763 1.00 97.62 94 ALA A O 1
ATOM 728 N N . ALA A 1 95 ? 8.527 -1.739 9.862 1.00 97.81 95 ALA A N 1
ATOM 729 C CA . ALA A 1 95 ? 9.919 -2.045 9.521 1.00 97.81 95 ALA A CA 1
ATOM 730 C C . ALA A 1 95 ? 1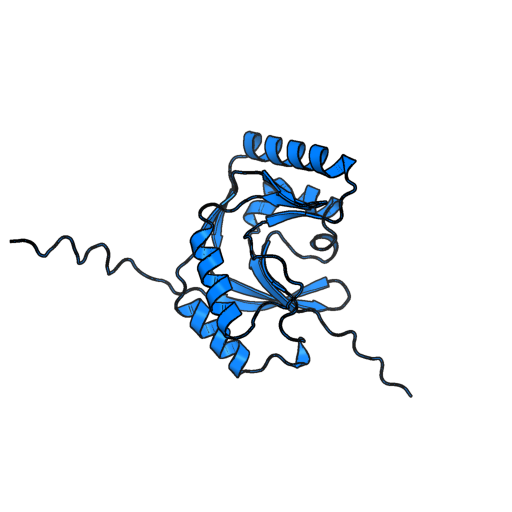0.107 -3.086 8.392 1.00 97.81 95 ALA A C 1
ATOM 732 O O . ALA A 1 95 ? 10.947 -2.854 7.519 1.00 97.81 95 ALA A O 1
ATOM 733 N N . PRO A 1 96 ? 9.341 -4.197 8.315 1.00 98.06 96 PRO A N 1
ATOM 734 C CA . PRO A 1 96 ? 9.476 -5.141 7.200 1.00 98.06 96 PRO A CA 1
ATOM 735 C C . PRO A 1 96 ? 9.135 -4.519 5.837 1.00 98.06 96 PRO A C 1
ATOM 737 O O . PRO A 1 96 ? 9.770 -4.833 4.829 1.00 98.06 96 PRO A O 1
ATOM 740 N N . ILE A 1 97 ? 8.164 -3.600 5.803 1.00 98.50 97 ILE A N 1
ATOM 741 C CA . ILE A 1 97 ? 7.754 -2.901 4.580 1.00 98.50 97 ILE A CA 1
ATOM 742 C C . ILE A 1 97 ? 8.828 -1.892 4.163 1.00 98.50 97 ILE A C 1
ATOM 744 O O . ILE A 1 97 ? 9.174 -1.804 2.986 1.00 98.50 97 ILE A O 1
ATOM 748 N N . GLU A 1 98 ? 9.384 -1.152 5.122 1.00 98.00 98 GLU A N 1
ATOM 749 C CA . GLU A 1 98 ? 10.490 -0.217 4.888 1.00 98.00 98 GLU A CA 1
ATOM 750 C C . GLU A 1 98 ? 11.736 -0.934 4.362 1.00 98.00 98 GLU A C 1
ATOM 752 O O . GLU A 1 98 ? 12.364 -0.463 3.413 1.00 98.00 98 GLU A O 1
ATOM 757 N N . ALA A 1 99 ? 12.058 -2.109 4.910 1.00 97.62 99 ALA A N 1
ATOM 758 C CA . ALA A 1 99 ? 13.158 -2.938 4.431 1.00 97.62 99 ALA A CA 1
ATOM 759 C C . ALA A 1 99 ? 12.942 -3.402 2.980 1.00 97.62 99 ALA A C 1
ATOM 761 O O . ALA A 1 99 ? 13.861 -3.305 2.163 1.00 97.62 99 ALA A O 1
ATOM 762 N N . LEU A 1 100 ? 11.731 -3.854 2.630 1.00 98.00 100 LEU A N 1
ATOM 763 C CA . LEU A 1 100 ? 11.380 -4.211 1.252 1.00 98.00 100 LEU A CA 1
ATOM 764 C C . LEU A 1 100 ? 11.522 -3.010 0.306 1.00 98.00 100 LEU A C 1
ATOM 766 O O . LEU A 1 100 ? 12.175 -3.117 -0.734 1.00 98.00 100 LEU A O 1
ATOM 770 N N . ALA A 1 101 ? 10.951 -1.859 0.670 1.00 97.25 101 ALA A N 1
ATOM 771 C CA . ALA A 1 101 ? 11.013 -0.647 -0.141 1.00 97.25 101 ALA A CA 1
ATOM 772 C C . ALA A 1 101 ? 12.454 -0.163 -0.349 1.00 97.25 101 ALA A C 1
ATOM 774 O O . ALA A 1 101 ? 12.823 0.197 -1.468 1.00 97.25 101 ALA A O 1
ATOM 775 N N . LYS A 1 102 ? 13.291 -0.227 0.693 1.00 96.12 102 LYS A N 1
ATOM 776 C CA . LYS A 1 102 ? 14.716 0.109 0.614 1.00 96.12 102 LYS A CA 1
ATOM 777 C C . LYS A 1 102 ? 15.452 -0.777 -0.392 1.00 96.12 102 LYS A C 1
ATOM 779 O O . LYS A 1 102 ? 16.156 -0.246 -1.243 1.00 96.12 102 LYS A O 1
ATOM 784 N N . ARG A 1 103 ? 15.251 -2.097 -0.340 1.00 96.94 103 ARG A N 1
ATOM 785 C CA . ARG A 1 103 ? 15.885 -3.049 -1.272 1.00 96.94 103 ARG A CA 1
ATOM 786 C C . ARG A 1 103 ? 15.457 -2.806 -2.717 1.00 96.94 103 ARG A C 1
ATOM 788 O O . ARG A 1 103 ? 16.286 -2.832 -3.614 1.00 96.94 103 ARG A O 1
ATOM 795 N N . ILE A 1 104 ? 14.179 -2.503 -2.954 1.00 96.00 104 ILE A N 1
ATOM 796 C CA . ILE A 1 104 ? 13.694 -2.112 -4.289 1.00 96.00 104 ILE A CA 1
ATOM 797 C C . ILE A 1 104 ? 14.347 -0.797 -4.751 1.00 96.00 104 ILE A C 1
ATOM 799 O O . ILE A 1 104 ? 14.709 -0.660 -5.923 1.00 96.00 104 ILE A O 1
ATOM 803 N N . ALA A 1 105 ? 14.531 0.161 -3.840 1.00 94.00 105 ALA A N 1
ATOM 804 C CA . ALA A 1 105 ? 15.134 1.456 -4.137 1.00 94.00 105 ALA A CA 1
ATOM 805 C C . ALA A 1 105 ? 16.639 1.389 -4.461 1.00 94.00 105 ALA A C 1
ATOM 807 O O . ALA A 1 105 ? 17.137 2.307 -5.107 1.00 94.00 105 ALA A O 1
ATOM 808 N N . GLU A 1 106 ? 17.355 0.320 -4.089 1.00 93.50 106 GLU A N 1
ATOM 809 C CA . GLU A 1 106 ? 18.776 0.134 -4.439 1.00 93.50 106 GLU A CA 1
ATOM 810 C C . GLU A 1 106 ? 19.003 0.126 -5.956 1.00 93.50 106 GLU A C 1
ATOM 812 O O . GLU A 1 106 ? 19.988 0.683 -6.440 1.00 93.50 106 GLU A O 1
ATOM 817 N N . ARG A 1 107 ? 18.074 -0.464 -6.719 1.00 93.06 107 ARG A N 1
ATOM 818 C CA . ARG A 1 107 ? 18.106 -0.454 -8.190 1.00 93.06 107 ARG A CA 1
ATOM 819 C C . ARG A 1 107 ? 17.225 0.629 -8.803 1.00 93.06 107 ARG A C 1
ATOM 821 O O . ARG A 1 107 ? 17.544 1.132 -9.878 1.00 93.06 107 ARG A O 1
ATOM 828 N N . TYR A 1 108 ? 16.122 0.977 -8.145 1.00 91.06 108 TYR A N 1
ATOM 829 C CA . TYR A 1 108 ? 15.150 1.952 -8.644 1.00 91.06 108 TYR A CA 1
ATOM 830 C C . TYR A 1 108 ? 15.008 3.123 -7.666 1.00 91.06 108 TYR A C 1
ATOM 832 O O . TYR A 1 108 ? 13.977 3.236 -6.989 1.00 91.06 108 TYR A O 1
ATOM 840 N N . PRO A 1 109 ? 16.030 3.992 -7.567 1.00 87.06 109 PRO A N 1
ATOM 841 C CA . PRO A 1 109 ? 16.091 5.033 -6.549 1.00 87.06 109 PRO A CA 1
ATOM 842 C C . PRO A 1 109 ? 14.911 5.996 -6.636 1.00 87.06 109 PRO A C 1
ATOM 844 O O . PRO A 1 109 ? 14.346 6.211 -7.714 1.00 87.06 109 PRO A O 1
ATOM 847 N N . ALA A 1 110 ? 14.555 6.564 -5.478 1.00 80.50 110 ALA A N 1
ATOM 848 C CA . ALA A 1 110 ? 13.609 7.668 -5.334 1.00 80.50 110 ALA A CA 1
ATOM 849 C C . ALA A 1 110 ? 13.916 8.803 -6.317 1.00 80.50 110 ALA A C 1
ATOM 851 O O . ALA A 1 110 ? 15.080 9.099 -6.597 1.00 80.50 110 ALA A O 1
ATOM 852 N N . ARG A 1 111 ? 12.871 9.444 -6.844 1.00 81.75 111 ARG A N 1
ATOM 853 C CA . ARG A 1 111 ? 13.059 10.705 -7.561 1.00 81.75 111 ARG A CA 1
ATOM 854 C C . ARG A 1 111 ? 13.456 11.779 -6.551 1.00 81.75 111 ARG A C 1
ATOM 856 O O . ARG A 1 111 ? 13.116 11.682 -5.377 1.00 81.75 111 ARG A O 1
ATOM 863 N N . ALA A 1 112 ? 14.161 12.812 -7.004 1.00 76.94 112 ALA A N 1
ATOM 864 C CA . ALA A 1 112 ? 14.632 13.878 -6.117 1.00 76.94 112 ALA A CA 1
ATOM 865 C C . ALA A 1 112 ? 13.489 14.627 -5.400 1.00 76.94 112 ALA A C 1
ATOM 867 O O . ALA A 1 112 ? 13.702 15.182 -4.328 1.00 76.94 112 ALA A O 1
ATOM 868 N N . ASP A 1 113 ? 12.292 14.641 -5.991 1.00 80.44 113 ASP A N 1
ATOM 869 C CA . ASP A 1 113 ? 11.074 15.253 -5.463 1.00 80.44 113 ASP A CA 1
ATOM 870 C C . ASP A 1 113 ? 10.191 14.293 -4.640 1.00 80.44 113 ASP A C 1
ATOM 872 O O . ASP A 1 113 ? 9.161 14.716 -4.113 1.00 80.44 113 ASP A O 1
ATOM 876 N N . ASP A 1 114 ? 10.584 13.022 -4.493 1.00 82.12 114 ASP A N 1
ATOM 877 C CA . ASP A 1 114 ? 9.857 12.066 -3.657 1.00 82.12 114 ASP A CA 1
ATOM 878 C C . ASP A 1 114 ? 9.996 12.447 -2.171 1.00 82.12 114 ASP A C 1
ATOM 880 O O . ASP A 1 114 ? 11.082 12.728 -1.659 1.00 82.12 114 ASP A O 1
ATOM 884 N N . HIS A 1 115 ? 8.885 12.391 -1.436 1.00 85.44 115 HIS A N 1
ATOM 885 C CA . HIS A 1 115 ? 8.925 12.456 0.023 1.00 85.44 115 HIS A CA 1
ATOM 886 C C . HIS A 1 115 ? 9.564 11.186 0.614 1.00 85.44 115 HIS A C 1
ATOM 888 O O . HIS A 1 115 ? 9.500 10.123 -0.014 1.00 85.44 115 HIS A O 1
ATOM 894 N N . PRO A 1 116 ? 10.121 11.254 1.842 1.00 89.00 116 PRO A N 1
ATOM 895 C CA . PRO A 1 116 ? 10.589 10.067 2.545 1.00 89.00 116 PRO A CA 1
ATOM 896 C C . PRO A 1 116 ? 9.522 8.973 2.560 1.00 89.00 116 PRO A C 1
ATOM 898 O O . PRO A 1 116 ? 8.345 9.236 2.823 1.00 89.00 116 PRO A O 1
ATOM 901 N N . PHE A 1 117 ? 9.942 7.745 2.264 1.00 94.00 117 PHE A N 1
ATOM 902 C CA . PHE A 1 117 ? 9.044 6.603 2.243 1.00 94.00 117 PHE A CA 1
ATOM 903 C C . PHE A 1 117 ? 8.410 6.398 3.623 1.00 94.00 117 PHE A C 1
ATOM 905 O O . PHE A 1 117 ? 9.116 6.262 4.618 1.00 94.00 117 PHE A O 1
ATOM 912 N N . LYS A 1 118 ? 7.076 6.354 3.667 1.00 95.62 118 LYS A N 1
ATOM 913 C CA . LYS A 1 118 ? 6.302 6.007 4.860 1.00 95.62 118 LYS A CA 1
ATOM 914 C C . LYS A 1 118 ? 5.221 5.000 4.464 1.00 95.62 118 LYS A C 1
ATOM 916 O O . LYS A 1 118 ? 4.340 5.376 3.687 1.00 95.62 118 LYS A O 1
ATOM 921 N N . PRO A 1 119 ? 5.253 3.749 4.956 1.00 97.69 119 PRO A N 1
ATOM 922 C CA . PRO A 1 119 ? 4.201 2.769 4.701 1.00 97.69 119 PRO A CA 1
ATOM 923 C C . PRO A 1 119 ? 2.834 3.280 5.154 1.00 97.69 119 PRO A C 1
ATOM 925 O O . PRO A 1 119 ? 2.685 3.738 6.286 1.00 97.69 119 PRO A O 1
ATOM 928 N N . HIS A 1 120 ? 1.829 3.205 4.284 1.00 98.38 120 HIS A N 1
ATOM 929 C CA . HIS A 1 120 ? 0.467 3.598 4.628 1.00 98.38 120 HIS A CA 1
ATOM 930 C C . HIS A 1 120 ? -0.565 3.004 3.666 1.00 98.38 120 HIS A C 1
ATOM 932 O O . HIS A 1 120 ? -0.272 2.802 2.486 1.00 98.38 120 HIS A O 1
ATOM 938 N N . VAL A 1 121 ? -1.787 2.786 4.161 1.00 98.50 121 VAL A N 1
ATOM 939 C CA . VAL A 1 121 ? -2.960 2.433 3.344 1.00 98.50 121 VAL A CA 1
ATOM 940 C C . VAL A 1 121 ? -3.860 3.655 3.231 1.00 98.50 121 VAL A C 1
ATOM 942 O O . VAL A 1 121 ? -4.465 4.079 4.214 1.00 98.50 121 VAL A O 1
ATOM 945 N N . THR A 1 122 ? -3.947 4.260 2.048 1.00 98.44 122 THR A N 1
ATOM 946 C CA . THR A 1 122 ? -4.766 5.464 1.846 1.00 98.44 122 THR A CA 1
ATOM 947 C C . THR A 1 122 ? -6.254 5.172 2.052 1.00 98.44 122 THR A C 1
ATOM 949 O O . THR A 1 122 ? -6.814 4.323 1.367 1.00 98.44 122 THR A O 1
ATOM 952 N N . VAL A 1 123 ? -6.901 5.941 2.931 1.00 98.44 123 VAL A N 1
ATOM 953 C CA . VAL A 1 123 ? -8.365 5.993 3.098 1.00 98.44 123 VAL A CA 1
ATOM 954 C C . VAL A 1 123 ? -8.973 7.035 2.159 1.00 98.44 123 VAL A C 1
ATOM 956 O O . VAL A 1 123 ? -10.007 6.805 1.546 1.00 98.44 123 VAL A O 1
ATOM 959 N N . GLY A 1 124 ? -8.314 8.186 2.017 1.00 97.94 124 GLY A N 1
ATOM 960 C CA . GLY A 1 124 ? -8.723 9.249 1.102 1.00 97.94 124 GLY A CA 1
ATOM 961 C C . GLY A 1 124 ? -7.568 10.200 0.811 1.00 97.94 124 GLY A C 1
ATOM 962 O O . GLY A 1 124 ? -6.688 10.390 1.653 1.00 97.94 124 GLY A O 1
ATOM 963 N N . ARG A 1 125 ? -7.544 10.799 -0.385 1.00 96.94 125 ARG A N 1
ATOM 964 C CA . ARG A 1 125 ? -6.462 11.701 -0.814 1.00 96.94 125 ARG A CA 1
ATOM 965 C C . ARG A 1 125 ? -6.947 12.809 -1.737 1.00 96.94 125 ARG A C 1
ATOM 967 O O . ARG A 1 125 ? -7.980 12.688 -2.385 1.00 96.94 125 ARG A O 1
ATOM 974 N N . LYS A 1 126 ? -6.142 13.872 -1.848 1.00 95.69 126 LYS A N 1
ATOM 975 C CA . LYS A 1 126 ? -6.523 15.144 -2.497 1.00 95.69 126 LYS A CA 1
ATOM 976 C C . LYS A 1 126 ? -7.725 15.803 -1.813 1.00 95.69 126 LYS A C 1
ATOM 978 O O . LYS A 1 126 ? -8.444 16.580 -2.439 1.00 95.69 126 LYS A O 1
ATOM 983 N N . LEU A 1 127 ? -7.897 15.526 -0.526 1.00 96.50 127 LEU A N 1
ATOM 984 C CA . LEU A 1 127 ? -9.011 16.012 0.273 1.00 96.50 127 LEU A CA 1
ATOM 985 C C . LEU A 1 127 ? -8.978 17.546 0.393 1.00 96.50 127 LEU A C 1
ATOM 987 O O . LEU A 1 127 ? -7.882 18.126 0.442 1.00 96.50 127 LEU A O 1
ATOM 991 N N . PRO A 1 128 ? -10.143 18.211 0.445 1.00 95.69 128 PRO A N 1
ATOM 992 C CA . PRO A 1 128 ? -10.272 19.530 1.059 1.00 95.69 128 PRO A CA 1
ATOM 993 C C . PRO A 1 128 ? -9.775 19.503 2.511 1.00 95.69 128 PRO A C 1
ATOM 995 O O . PRO A 1 128 ? -9.829 18.462 3.170 1.00 95.69 128 PRO A O 1
ATOM 998 N N . ALA A 1 129 ? -9.269 20.628 3.018 1.00 92.31 129 ALA A N 1
ATOM 999 C CA . ALA A 1 129 ? -8.677 20.678 4.358 1.00 92.31 129 ALA A CA 1
ATOM 1000 C C . ALA A 1 129 ? -9.712 20.370 5.454 1.00 92.31 129 ALA A C 1
ATOM 1002 O O . ALA A 1 129 ? -9.410 19.655 6.411 1.00 92.31 129 ALA A O 1
ATOM 1003 N N . GLU A 1 130 ? -10.947 20.839 5.281 1.00 89.75 130 GLU A N 1
ATOM 1004 C CA . GLU A 1 130 ? -12.066 20.580 6.188 1.00 89.75 130 GLU A CA 1
ATOM 1005 C C . GLU A 1 130 ? -12.466 19.096 6.251 1.00 89.75 130 GLU A C 1
ATOM 1007 O O . GLU A 1 130 ? -12.918 18.613 7.292 1.00 89.75 130 GLU A O 1
ATOM 1012 N N . ASP A 1 131 ? -12.236 18.347 5.170 1.00 95.31 131 ASP A N 1
ATOM 1013 C CA . ASP A 1 131 ? -12.610 16.937 5.070 1.00 95.31 131 ASP A CA 1
ATOM 1014 C C . ASP A 1 131 ? -11.605 15.999 5.742 1.00 95.31 131 ASP A C 1
ATOM 1016 O O . ASP A 1 131 ? -11.993 14.919 6.190 1.00 95.31 131 ASP A O 1
ATOM 1020 N N . VAL A 1 132 ? -10.335 16.401 5.871 1.00 97.06 132 VAL A N 1
ATOM 1021 C CA . VAL A 1 132 ? -9.278 15.570 6.476 1.00 97.06 132 VAL A CA 1
ATOM 1022 C C . VAL A 1 132 ? -9.675 15.136 7.889 1.00 97.06 132 VAL A C 1
ATOM 1024 O O . VAL A 1 132 ? -9.742 13.940 8.176 1.00 97.06 132 VAL A O 1
ATOM 1027 N N . LYS A 1 133 ? -10.040 16.091 8.755 1.00 95.88 133 LYS A N 1
ATOM 1028 C CA . LYS A 1 133 ? -10.430 15.800 10.145 1.00 95.88 133 LYS A CA 1
ATOM 1029 C C . LYS A 1 133 ? -11.673 14.909 10.215 1.00 95.88 133 LYS A C 1
ATOM 1031 O O . LYS A 1 133 ? -11.730 13.997 11.039 1.00 95.88 133 LYS A O 1
ATOM 1036 N N . ARG A 1 134 ? -12.663 15.166 9.354 1.00 96.81 134 ARG A N 1
ATOM 1037 C CA . ARG A 1 134 ? -13.917 14.403 9.293 1.00 96.81 134 ARG A CA 1
ATOM 1038 C C . ARG A 1 134 ? -13.662 12.948 8.897 1.00 96.81 134 ARG A C 1
ATOM 1040 O O . ARG A 1 134 ? -14.128 12.043 9.585 1.00 96.81 134 ARG A O 1
ATOM 1047 N N . ILE A 1 135 ? -12.903 12.728 7.826 1.00 97.88 135 ILE A N 1
ATOM 1048 C CA . ILE A 1 135 ? -12.596 11.392 7.299 1.00 97.88 135 ILE A CA 1
ATOM 1049 C C . ILE A 1 135 ? -11.695 10.626 8.268 1.00 97.88 135 ILE A C 1
ATOM 1051 O O . ILE A 1 135 ? -11.943 9.445 8.509 1.00 97.88 135 ILE A O 1
ATOM 1055 N N . ARG A 1 136 ? -10.715 11.294 8.893 1.00 97.88 136 ARG A N 1
ATOM 1056 C CA . ARG A 1 136 ? -9.884 10.687 9.940 1.00 97.88 136 ARG A CA 1
ATOM 1057 C C . ARG A 1 136 ? -10.735 10.160 11.090 1.00 97.88 136 ARG A C 1
ATOM 1059 O O . ARG A 1 136 ? -10.608 8.993 11.444 1.00 97.88 136 ARG A O 1
ATOM 1066 N N . ASN A 1 137 ? -11.632 10.986 11.629 1.00 97.06 137 ASN A N 1
ATOM 1067 C CA . ASN A 1 137 ? -12.510 10.581 12.727 1.00 97.06 137 ASN A CA 1
ATOM 1068 C C . ASN A 1 137 ? -13.416 9.407 12.333 1.00 97.06 137 ASN A C 1
ATOM 1070 O O . ASN A 1 137 ? -13.571 8.471 13.112 1.00 97.06 137 ASN A O 1
ATOM 1074 N N . LEU A 1 138 ? -13.984 9.431 11.124 1.00 97.69 138 LEU A N 1
ATOM 1075 C CA . LEU A 1 138 ? -14.832 8.347 10.632 1.00 97.69 138 LEU A CA 1
ATOM 1076 C C . LEU A 1 138 ? -14.060 7.026 10.521 1.00 97.69 138 LEU A C 1
ATOM 1078 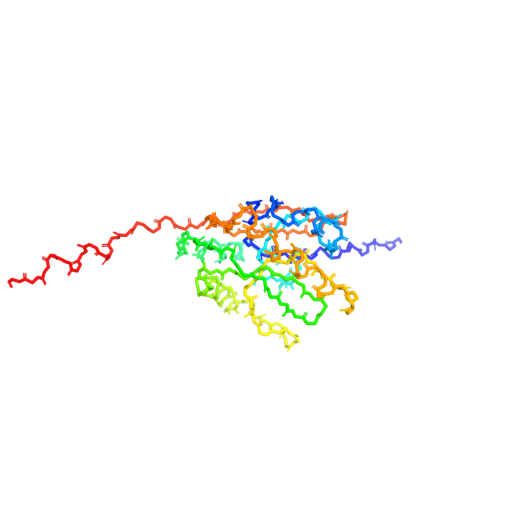O O . LEU A 1 138 ? -14.535 6.003 11.008 1.00 97.69 138 LEU A O 1
ATOM 1082 N N . ALA A 1 139 ? -12.856 7.051 9.946 1.00 97.56 139 ALA A N 1
ATOM 1083 C CA . ALA A 1 139 ? -11.995 5.875 9.863 1.00 97.56 139 ALA A CA 1
ATOM 1084 C C . ALA A 1 139 ? -11.599 5.352 11.257 1.00 97.56 139 ALA A C 1
ATOM 1086 O O . ALA A 1 139 ? -11.633 4.146 11.489 1.00 97.56 139 ALA A O 1
ATOM 1087 N N . SER A 1 140 ? -11.290 6.242 12.210 1.00 97.31 140 SER A N 1
ATOM 1088 C CA . SER A 1 140 ? -10.965 5.849 13.589 1.00 97.31 140 SER A CA 1
ATOM 1089 C C . SER A 1 140 ? -12.145 5.172 14.285 1.00 97.31 140 SER A C 1
ATOM 1091 O O . SER A 1 140 ? -11.968 4.119 14.892 1.00 97.31 140 SER A O 1
ATOM 1093 N N . THR A 1 141 ? -13.354 5.725 14.158 1.00 97.31 141 THR A N 1
ATOM 1094 C CA . THR A 1 141 ? -14.570 5.116 14.716 1.00 97.31 141 THR A CA 1
ATOM 1095 C C . THR A 1 141 ? -14.798 3.714 14.158 1.00 97.31 141 THR A C 1
ATOM 1097 O O . THR A 1 141 ? -15.153 2.809 14.910 1.00 97.31 141 THR A O 1
ATOM 1100 N N . ARG A 1 142 ? -14.553 3.503 12.861 1.00 96.75 142 ARG A N 1
ATOM 1101 C CA . ARG A 1 142 ? -14.729 2.185 12.240 1.00 96.75 142 ARG A CA 1
ATOM 1102 C C . ARG A 1 142 ? -13.730 1.153 12.730 1.00 96.75 142 ARG A C 1
ATOM 1104 O O . ARG A 1 142 ? -14.152 0.040 13.004 1.00 96.75 142 ARG A O 1
ATOM 1111 N N . LEU A 1 143 ? -12.461 1.516 12.916 1.00 95.81 143 LEU A N 1
ATOM 1112 C CA . LEU A 1 143 ? -11.484 0.602 13.521 1.00 95.81 143 LEU A CA 1
ATOM 1113 C C . LEU A 1 143 ? -11.900 0.175 14.934 1.00 95.81 143 LEU A C 1
ATOM 1115 O O . LEU A 1 143 ? -11.767 -0.991 15.286 1.00 95.81 143 LEU A O 1
ATOM 1119 N N . VAL A 1 144 ? -12.461 1.090 15.729 1.00 95.12 144 VAL A N 1
ATOM 1120 C CA . VAL A 1 144 ? -12.973 0.757 17.069 1.00 95.12 144 VAL A CA 1
ATOM 1121 C C . VAL A 1 144 ? -14.180 -0.183 16.995 1.00 95.12 144 VAL A C 1
ATOM 1123 O O . VAL A 1 144 ? -14.296 -1.094 17.808 1.00 95.12 144 VAL A O 1
ATOM 1126 N N . GLN A 1 145 ? -15.085 0.032 16.038 1.00 95.62 145 GLN A N 1
ATOM 1127 C CA . GLN A 1 145 ? -16.330 -0.736 15.922 1.00 95.62 145 GLN A CA 1
ATOM 1128 C C . GLN A 1 145 ? -16.154 -2.105 15.258 1.00 95.62 145 GLN A C 1
ATOM 1130 O O . GLN A 1 145 ? -16.841 -3.051 15.629 1.00 95.62 145 GLN A O 1
ATOM 1135 N N . GLN A 1 146 ? -15.284 -2.196 14.255 1.00 93.44 146 GLN A N 1
ATOM 1136 C CA . GLN A 1 146 ? -15.108 -3.385 13.415 1.00 93.44 146 GLN A CA 1
ATOM 1137 C C . GLN A 1 146 ? -13.860 -4.190 13.794 1.00 93.44 146 GLN A C 1
ATOM 1139 O O . GLN A 1 146 ? -13.753 -5.359 13.436 1.00 93.44 146 GLN A O 1
ATOM 1144 N N . GLY A 1 147 ? -12.952 -3.589 14.565 1.00 91.12 147 GLY A N 1
ATOM 1145 C CA . GLY A 1 147 ? -11.691 -4.186 14.974 1.00 91.12 147 GLY A CA 1
ATOM 1146 C C . GLY A 1 147 ? -10.518 -3.773 14.088 1.00 91.12 147 GLY A C 1
ATOM 1147 O O . GLY A 1 147 ? -10.666 -3.230 12.992 1.00 91.12 147 GLY A O 1
ATOM 1148 N N . ASN A 1 148 ? -9.317 -4.038 14.598 1.00 94.38 148 ASN A N 1
ATOM 1149 C CA . ASN A 1 148 ? -8.081 -3.832 13.853 1.00 94.38 148 ASN A CA 1
ATOM 1150 C C . ASN A 1 148 ? -7.990 -4.832 12.695 1.00 94.38 148 ASN A C 1
ATOM 1152 O O . ASN A 1 148 ? -8.303 -6.012 12.862 1.00 94.38 148 ASN A O 1
ATOM 1156 N N . VAL A 1 149 ? -7.468 -4.394 11.551 1.00 96.00 149 VAL A N 1
ATOM 1157 C CA . VAL A 1 149 ? -7.271 -5.280 10.394 1.00 96.00 149 VAL A CA 1
ATOM 1158 C C . VAL A 1 149 ? -5.898 -5.923 10.489 1.00 96.00 149 VAL A C 1
ATOM 1160 O O . VAL A 1 149 ? -4.898 -5.226 10.354 1.00 96.00 149 VAL A O 1
ATOM 1163 N N . THR A 1 150 ? -5.830 -7.236 10.697 1.00 96.62 150 THR A N 1
ATOM 1164 C CA . THR A 1 150 ? -4.568 -7.988 10.612 1.00 96.62 150 THR A CA 1
ATOM 1165 C C . THR A 1 150 ? -4.528 -8.739 9.293 1.00 96.62 150 THR A C 1
ATOM 1167 O O . THR A 1 150 ? -5.450 -9.493 8.997 1.00 96.62 150 THR A O 1
ATOM 1170 N N . THR A 1 151 ? -3.474 -8.542 8.505 1.00 94.25 151 THR A N 1
ATOM 1171 C CA . THR A 1 151 ? -3.344 -9.149 7.176 1.00 94.25 151 THR A CA 1
ATOM 1172 C C . THR A 1 151 ? -1.927 -9.662 6.933 1.00 94.25 151 THR A C 1
ATOM 1174 O O . THR A 1 151 ? -0.952 -9.129 7.472 1.00 94.25 151 THR A O 1
ATOM 1177 N N . SER A 1 152 ? -1.824 -10.729 6.138 1.00 95.56 152 SER A N 1
ATOM 1178 C CA . SER A 1 152 ? -0.557 -11.332 5.718 1.00 95.56 152 SER A CA 1
ATOM 1179 C C . SER A 1 152 ? -0.309 -11.023 4.247 1.00 95.56 152 SER A C 1
ATOM 1181 O O . SER A 1 152 ? -0.959 -11.579 3.363 1.00 95.56 152 SER A O 1
ATOM 1183 N N . CYS A 1 153 ? 0.666 -10.166 3.974 1.00 97.25 153 CYS A N 1
ATOM 1184 C CA . CYS A 1 153 ? 1.140 -9.886 2.629 1.00 97.25 153 CYS A CA 1
ATOM 1185 C C . CYS A 1 153 ? 2.127 -10.983 2.212 1.00 97.25 153 CYS A C 1
ATOM 1187 O O . CYS A 1 153 ? 3.237 -11.063 2.745 1.00 97.25 153 CYS A O 1
ATOM 1189 N N . ASN A 1 154 ? 1.719 -11.818 1.257 1.00 97.19 154 ASN A N 1
ATOM 1190 C CA . ASN A 1 154 ? 2.509 -12.951 0.756 1.00 97.19 154 ASN A CA 1
ATOM 1191 C C . ASN A 1 154 ? 3.153 -12.686 -0.607 1.00 97.19 154 ASN A C 1
ATOM 1193 O O . ASN A 1 154 ? 3.821 -13.559 -1.149 1.00 97.19 154 ASN A O 1
ATOM 1197 N N . GLU A 1 155 ? 2.920 -11.515 -1.190 1.00 98.19 155 GLU A N 1
ATOM 1198 C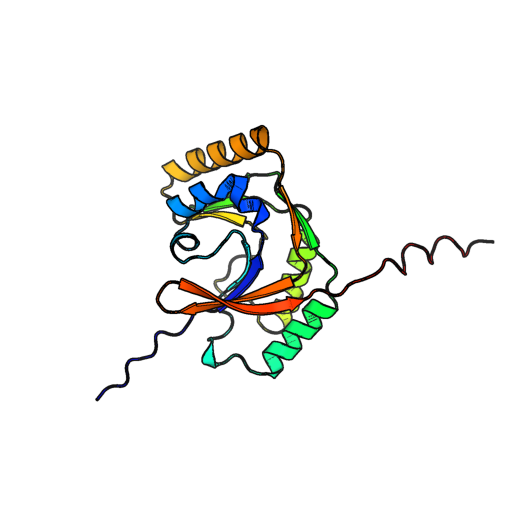 CA . GLU A 1 155 ? 3.405 -11.165 -2.517 1.00 98.19 155 GLU A CA 1
ATOM 1199 C C . GLU A 1 155 ? 3.541 -9.651 -2.674 1.00 98.19 155 GLU A C 1
ATOM 1201 O O . GLU A 1 155 ? 2.868 -8.865 -2.000 1.00 98.19 155 GLU A O 1
ATOM 1206 N N . LEU A 1 156 ? 4.396 -9.251 -3.612 1.00 98.62 156 LEU A N 1
ATOM 1207 C CA . LEU A 1 156 ? 4.415 -7.910 -4.176 1.00 98.62 156 LEU A CA 1
ATOM 1208 C C . LEU A 1 156 ? 3.712 -7.940 -5.536 1.00 98.62 156 LEU A C 1
ATOM 1210 O O . LEU A 1 156 ? 4.060 -8.753 -6.389 1.00 98.62 156 LEU A O 1
ATOM 1214 N N . THR A 1 157 ? 2.770 -7.036 -5.781 1.00 98.69 157 THR A N 1
ATOM 1215 C CA . THR A 1 157 ? 2.047 -6.962 -7.057 1.00 98.69 157 THR A CA 1
ATOM 1216 C C . THR A 1 157 ? 2.584 -5.823 -7.922 1.00 98.69 157 THR A C 1
ATOM 1218 O O . THR A 1 157 ? 2.683 -4.681 -7.474 1.00 98.69 157 THR A O 1
ATOM 1221 N N . LEU A 1 158 ? 2.853 -6.111 -9.198 1.00 97.88 158 LEU A N 1
ATOM 1222 C CA . LEU A 1 158 ? 3.004 -5.119 -10.261 1.00 97.88 158 LEU A CA 1
ATOM 1223 C C . LEU A 1 158 ? 1.644 -4.819 -10.899 1.00 97.88 158 LEU A C 1
ATOM 1225 O O . LEU A 1 158 ? 1.027 -5.691 -11.516 1.00 97.88 158 LEU A O 1
ATOM 1229 N N . LEU A 1 159 ? 1.221 -3.559 -10.831 1.00 97.25 159 LEU A N 1
ATOM 1230 C CA . LEU A 1 159 ? 0.066 -3.026 -11.546 1.00 97.25 159 LEU A CA 1
ATOM 1231 C C . LEU A 1 159 ? 0.497 -1.993 -12.588 1.00 97.25 159 LEU A C 1
ATOM 1233 O O . LEU A 1 159 ? 1.489 -1.281 -12.423 1.00 97.25 159 LEU A O 1
ATOM 1237 N N . MET A 1 160 ? -0.289 -1.884 -13.656 1.00 95.56 160 MET A N 1
ATOM 1238 C CA . MET A 1 160 ? -0.122 -0.865 -14.690 1.00 95.56 160 MET A CA 1
ATOM 1239 C C . MET A 1 160 ? -1.424 -0.120 -14.931 1.00 95.56 160 MET A C 1
ATOM 1241 O O . MET A 1 160 ? -2.498 -0.724 -14.945 1.00 95.56 160 MET A O 1
ATOM 1245 N N . SER A 1 161 ? -1.340 1.183 -15.191 1.00 92.69 161 SER A N 1
ATOM 1246 C CA . SER A 1 161 ? -2.514 1.941 -15.604 1.00 92.69 161 SER A CA 1
ATOM 1247 C C . SER A 1 161 ? -2.858 1.672 -17.070 1.00 92.69 161 SER A C 1
ATOM 1249 O O . SER A 1 161 ? -2.072 2.006 -17.961 1.00 92.69 161 SER A O 1
ATOM 1251 N N . ARG A 1 162 ? -4.048 1.139 -17.343 1.00 89.62 162 ARG A N 1
ATOM 1252 C CA . ARG A 1 162 ? -4.569 0.906 -18.697 1.00 89.62 162 ARG A CA 1
ATOM 1253 C C . ARG A 1 162 ? -6.015 1.377 -18.780 1.00 89.62 162 ARG A C 1
ATOM 1255 O O . ARG A 1 162 ? -6.824 1.022 -17.931 1.00 89.62 162 ARG A O 1
ATOM 1262 N N . ASN A 1 163 ? -6.337 2.184 -19.793 1.00 88.00 163 ASN A N 1
ATOM 1263 C CA . ASN A 1 163 ? -7.695 2.690 -20.048 1.00 88.00 163 ASN A CA 1
ATOM 1264 C C . ASN A 1 163 ? -8.364 3.298 -18.800 1.00 88.00 163 ASN A C 1
ATOM 1266 O O . ASN A 1 163 ? -9.504 2.991 -18.470 1.00 88.00 163 ASN A O 1
ATOM 1270 N N . GLY A 1 164 ? -7.613 4.118 -18.060 1.00 87.69 164 GLY A N 1
ATOM 1271 C CA . GLY A 1 164 ? -8.093 4.754 -16.832 1.00 87.69 164 GLY A CA 1
ATOM 1272 C C . GLY A 1 164 ? -8.115 3.852 -15.595 1.00 87.69 164 GLY A C 1
ATOM 1273 O O . GLY A 1 164 ? -8.221 4.385 -14.499 1.00 87.69 164 GLY A O 1
ATOM 1274 N N . LYS A 1 165 ? -7.913 2.538 -15.713 1.00 93.56 165 LYS A N 1
ATOM 1275 C CA . LYS A 1 165 ? -7.941 1.575 -14.598 1.00 93.56 165 LYS A CA 1
ATOM 1276 C C . LYS A 1 165 ? -6.546 1.085 -14.223 1.00 93.56 165 LYS A C 1
ATOM 1278 O O . LYS A 1 165 ? -5.605 1.246 -15.002 1.00 93.56 165 LYS A O 1
ATOM 1283 N N . TRP A 1 166 ? -6.395 0.517 -13.035 1.00 95.75 166 TRP A N 1
ATOM 1284 C CA . TRP A 1 166 ? -5.215 -0.235 -12.622 1.00 95.75 166 TRP A CA 1
ATOM 1285 C C . TRP A 1 166 ? -5.431 -1.711 -12.918 1.00 95.75 166 TRP A C 1
ATOM 1287 O O . TRP A 1 166 ? -6.415 -2.299 -12.493 1.00 95.75 166 TRP A O 1
ATOM 1297 N N . VAL A 1 167 ? -4.508 -2.309 -13.664 1.00 95.69 167 VAL A N 1
ATOM 1298 C CA . VAL A 1 167 ? -4.592 -3.712 -14.067 1.00 95.69 167 VAL A CA 1
ATOM 1299 C C . VAL A 1 167 ? -3.387 -4.446 -13.506 1.00 95.69 167 VAL A C 1
ATOM 1301 O O . VAL A 1 167 ? -2.245 -4.106 -13.835 1.00 95.69 167 VAL A O 1
ATOM 1304 N N . ARG A 1 168 ? -3.640 -5.465 -12.683 1.00 96.94 168 ARG A N 1
ATOM 1305 C CA . ARG A 1 168 ? -2.619 -6.401 -12.202 1.00 96.94 168 ARG A CA 1
ATOM 1306 C C . ARG A 1 168 ? -1.923 -7.055 -13.399 1.00 96.94 168 ARG A C 1
ATOM 1308 O O . ARG A 1 168 ? -2.582 -7.521 -14.323 1.00 96.94 168 ARG A O 1
ATOM 1315 N N . GLN A 1 169 ? -0.595 -7.022 -13.410 1.00 96.19 169 GLN A N 1
ATOM 1316 C CA . GLN A 1 169 ? 0.222 -7.599 -14.483 1.00 96.19 169 GLN A CA 1
ATOM 1317 C C . GLN A 1 169 ? 0.956 -8.851 -14.024 1.00 96.19 169 GLN A C 1
ATOM 1319 O O . GLN A 1 169 ? 1.069 -9.807 -14.784 1.00 96.19 169 GLN A O 1
ATOM 1324 N N . ARG A 1 170 ? 1.503 -8.816 -12.806 1.00 97.38 170 ARG A N 1
ATOM 1325 C CA . ARG A 1 170 ? 2.323 -9.890 -12.257 1.00 97.38 170 ARG A CA 1
ATOM 1326 C C . ARG A 1 170 ? 2.365 -9.791 -10.743 1.00 97.38 170 ARG A C 1
ATOM 1328 O O . ARG A 1 170 ? 2.480 -8.687 -10.217 1.00 97.38 170 ARG A O 1
ATOM 1335 N N . ASP A 1 171 ? 2.363 -10.941 -10.093 1.00 98.38 171 ASP A N 1
ATOM 1336 C CA . ASP A 1 171 ? 2.633 -11.070 -8.668 1.00 98.38 171 ASP A CA 1
ATOM 1337 C C . ASP A 1 171 ? 4.003 -11.728 -8.469 1.00 98.38 171 ASP A C 1
ATOM 1339 O O . ASP A 1 171 ? 4.418 -12.595 -9.247 1.00 98.38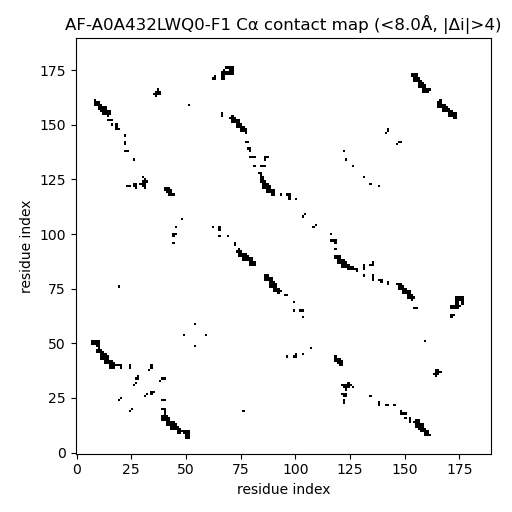 171 ASP A O 1
ATOM 1343 N N . TYR A 1 172 ? 4.731 -11.270 -7.454 1.00 98.31 172 TYR A N 1
ATOM 1344 C CA . TYR A 1 172 ? 6.019 -11.811 -7.036 1.00 98.31 172 TYR A CA 1
ATOM 1345 C C . TYR A 1 172 ? 5.853 -12.399 -5.634 1.00 98.31 172 TYR A C 1
ATOM 1347 O O . TYR A 1 172 ? 5.829 -11.636 -4.662 1.00 98.31 172 TYR A O 1
ATOM 1355 N N . PRO A 1 173 ? 5.717 -13.729 -5.516 1.00 98.12 173 PRO A N 1
ATOM 1356 C CA . PRO A 1 173 ? 5.542 -14.379 -4.227 1.00 98.12 173 PRO A CA 1
ATOM 1357 C C . PRO A 1 173 ? 6.729 -14.126 -3.301 1.00 98.12 173 PRO A C 1
ATOM 1359 O O . PRO A 1 173 ? 7.888 -14.112 -3.729 1.0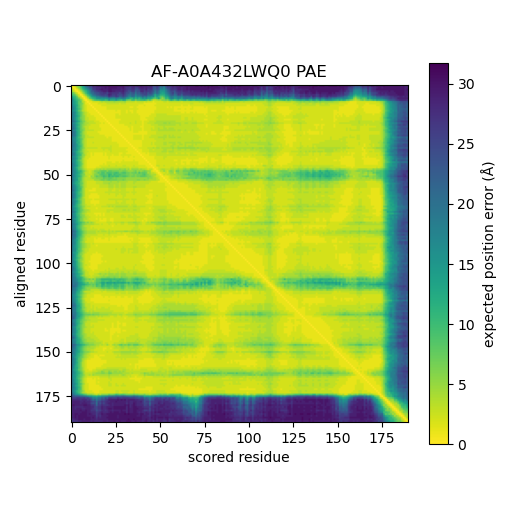0 98.12 173 PRO A O 1
ATOM 1362 N N . PHE A 1 174 ? 6.430 -13.952 -2.023 1.00 97.62 174 PHE A N 1
ATOM 1363 C CA . PHE A 1 174 ? 7.416 -13.929 -0.959 1.00 97.62 174 PHE A CA 1
ATOM 1364 C C . PHE A 1 174 ? 7.905 -15.336 -0.636 1.00 97.62 174 PHE A C 1
ATOM 1366 O O . PHE A 1 174 ? 7.201 -16.332 -0.819 1.00 97.62 174 PHE A O 1
ATOM 1373 N N . GLY A 1 175 ? 9.153 -15.420 -0.189 1.00 91.50 175 GLY A N 1
ATOM 1374 C CA . GLY A 1 175 ? 9.752 -16.675 0.227 1.00 91.50 175 GLY A CA 1
ATOM 1375 C C . GLY A 1 175 ? 9.108 -17.191 1.508 1.00 91.50 175 GLY A C 1
ATOM 1376 O O . GLY A 1 175 ? 8.926 -16.453 2.477 1.00 91.50 175 GLY A O 1
ATOM 1377 N N . ALA A 1 176 ? 8.831 -18.493 1.553 1.00 68.94 176 ALA A N 1
ATOM 1378 C CA . ALA A 1 176 ? 8.505 -19.171 2.798 1.00 68.94 176 ALA A CA 1
ATOM 1379 C C . ALA A 1 176 ? 9.782 -19.293 3.645 1.00 68.94 176 ALA A C 1
ATOM 1381 O O . ALA A 1 176 ? 10.475 -20.310 3.586 1.00 68.94 176 ALA A O 1
ATOM 1382 N N . TYR A 1 177 ? 10.139 -18.267 4.422 1.00 50.34 177 TYR A N 1
ATOM 1383 C CA . TYR A 1 177 ? 11.198 -18.446 5.412 1.00 50.34 177 TYR A CA 1
ATOM 1384 C C . TYR A 1 177 ? 10.628 -19.180 6.628 1.00 50.34 177 TYR A C 1
ATOM 1386 O O . TYR A 1 177 ? 10.011 -18.594 7.515 1.00 50.34 177 TYR A O 1
ATOM 1394 N N . TYR A 1 178 ? 10.825 -20.499 6.645 1.00 41.78 178 TYR A N 1
ATOM 1395 C CA . TYR A 1 178 ? 10.706 -21.317 7.848 1.00 41.78 178 TYR A CA 1
ATOM 1396 C C . TYR A 1 178 ? 11.696 -20.794 8.899 1.00 41.78 178 TYR A C 1
ATOM 1398 O O . TYR A 1 178 ? 12.878 -20.621 8.604 1.00 41.78 178 TYR A O 1
ATOM 1406 N N . GLN A 1 179 ? 11.230 -20.603 10.134 1.00 40.53 179 GLN A N 1
ATOM 1407 C CA . GLN A 1 179 ? 12.043 -20.356 11.329 1.00 40.53 179 GLN A CA 1
ATOM 1408 C C . GLN A 1 179 ? 13.067 -21.490 11.563 1.00 40.53 179 GLN A C 1
ATOM 1410 O O . GLN A 1 179 ? 12.867 -22.345 12.423 1.00 40.53 179 GLN A O 1
ATOM 1415 N N . ARG A 1 180 ? 14.172 -21.548 10.812 1.00 39.34 180 ARG A N 1
ATOM 1416 C CA . ARG A 1 180 ? 15.271 -22.492 11.096 1.00 39.34 180 ARG A CA 1
ATOM 1417 C C . ARG A 1 180 ? 16.368 -21.916 11.984 1.00 39.34 180 ARG A C 1
ATOM 1419 O O . ARG A 1 180 ? 17.139 -22.694 12.527 1.00 39.34 180 ARG A O 1
ATOM 1426 N N . GLU A 1 181 ? 16.401 -20.607 12.218 1.00 44.22 181 GLU A N 1
ATOM 1427 C CA . GLU A 1 181 ? 17.470 -19.998 13.030 1.00 44.22 181 GLU A CA 1
ATOM 1428 C C . GLU A 1 181 ? 17.049 -19.575 14.445 1.00 44.22 181 GLU A C 1
ATOM 1430 O O . GLU A 1 181 ? 17.914 -19.331 15.277 1.00 44.22 181 GLU A O 1
ATOM 1435 N N . LEU A 1 182 ? 15.754 -19.610 14.782 1.00 41.78 182 LEU A N 1
ATOM 1436 C CA . LEU A 1 182 ? 15.283 -19.351 16.156 1.00 41.78 182 LEU A CA 1
ATOM 1437 C C . LEU A 1 182 ? 15.202 -20.608 17.044 1.00 41.78 182 LEU A C 1
ATOM 1439 O O . LEU A 1 182 ? 15.072 -20.480 18.253 1.00 41.78 182 LEU A O 1
ATOM 1443 N N . LEU A 1 183 ? 15.343 -21.813 16.477 1.00 41.88 183 LEU A N 1
ATOM 1444 C CA . LEU A 1 183 ? 15.429 -23.080 17.232 1.00 41.88 183 LEU A CA 1
ATOM 1445 C C . LEU A 1 183 ? 16.841 -23.692 17.239 1.00 41.88 183 LEU A C 1
ATOM 1447 O O . LEU A 1 183 ? 17.075 -24.694 17.912 1.00 41.88 183 LEU A O 1
ATOM 1451 N N . ALA A 1 184 ? 17.789 -23.102 16.504 1.00 47.19 184 ALA A N 1
ATOM 1452 C CA . ALA A 1 184 ? 19.179 -23.562 16.468 1.00 47.19 184 ALA A CA 1
ATOM 1453 C C . ALA A 1 184 ? 20.053 -22.938 17.573 1.00 47.19 184 ALA A C 1
ATOM 1455 O O . ALA A 1 184 ? 21.121 -23.466 17.858 1.00 47.19 184 ALA A O 1
ATOM 1456 N N . HIS A 1 185 ? 19.599 -21.857 18.221 1.00 42.81 185 HIS A N 1
ATOM 1457 C CA . HIS A 1 185 ? 20.323 -21.203 19.322 1.00 42.81 185 HIS A CA 1
ATOM 1458 C C . HIS A 1 185 ? 19.933 -21.691 20.728 1.00 42.81 185 HIS A C 1
ATOM 1460 O O . HIS A 1 185 ? 20.557 -21.271 21.695 1.00 42.81 185 HIS A O 1
ATOM 1466 N N . ASP A 1 186 ? 18.969 -22.611 20.849 1.00 46.69 186 ASP A N 1
ATOM 1467 C CA . ASP A 1 186 ? 18.513 -23.155 22.144 1.00 46.69 186 ASP A CA 1
ATOM 1468 C C . ASP A 1 186 ? 18.979 -24.608 22.388 1.00 46.69 186 ASP A C 1
ATOM 1470 O O . ASP A 1 186 ? 18.478 -25.317 23.256 1.00 46.69 186 ASP A O 1
ATOM 1474 N N . LYS A 1 187 ? 19.935 -25.102 21.583 1.00 48.50 187 LYS A N 1
ATOM 1475 C CA . LYS A 1 187 ? 20.501 -26.461 21.725 1.00 48.50 187 LYS A CA 1
ATOM 1476 C C . LYS A 1 187 ? 22.022 -26.527 21.804 1.00 48.50 187 LYS A C 1
ATOM 1478 O O . LYS A 1 187 ? 22.592 -27.610 21.702 1.00 48.50 187 LYS A O 1
ATOM 1483 N N . THR A 1 188 ? 22.687 -25.403 22.040 1.00 50.12 188 THR A N 1
ATOM 1484 C CA . THR A 1 188 ? 24.129 -25.393 22.314 1.00 50.12 188 THR A CA 1
ATOM 1485 C C . THR A 1 188 ? 24.460 -24.465 23.471 1.00 50.12 188 THR A C 1
ATOM 1487 O O . THR A 1 188 ? 25.073 -23.419 23.280 1.00 50.12 188 THR A O 1
ATOM 1490 N N . GLN A 1 189 ? 24.095 -24.881 24.681 1.00 37.03 189 GLN A N 1
ATOM 1491 C CA . GLN A 1 189 ? 24.936 -24.662 25.854 1.00 37.03 189 GLN A CA 1
ATOM 1492 C C . GLN A 1 189 ? 25.016 -25.982 26.642 1.00 37.03 189 GLN A C 1
ATOM 1494 O O . GLN A 1 189 ? 23.969 -26.596 26.856 1.00 37.03 189 GLN A O 1
ATOM 1499 N N . PRO A 1 190 ? 26.227 -26.472 26.970 1.00 50.81 190 PRO A N 1
ATOM 1500 C CA . PRO A 1 190 ? 26.412 -27.590 27.892 1.00 50.81 190 PRO A CA 1
ATOM 1501 C C . PRO A 1 190 ? 26.060 -27.212 29.336 1.00 50.81 190 PRO A C 1
ATOM 1503 O O . PRO A 1 190 ? 26.156 -26.010 29.677 1.00 50.81 190 PRO A O 1
#

Solvent-accessible surface area (backbone atoms only — not comparable to full-atom values): 10712 Å² total; per-residue (Å²): 132,83,76,76,76,71,76,78,30,48,28,35,34,25,37,66,37,65,78,48,33,85,73,37,36,70,49,15,54,75,36,18,78,54,34,72,18,65,42,69,41,33,30,77,59,44,68,61,82,50,55,59,91,68,68,46,72,69,54,52,52,53,53,37,54,55,23,47,73,30,55,64,46,63,32,33,38,76,45,69,50,73,54,96,34,30,25,25,33,38,47,44,66,47,62,69,58,52,53,51,36,51,60,55,28,76,81,53,60,78,58,95,84,56,73,83,91,70,77,40,32,69,34,26,42,84,42,55,76,79,48,40,62,55,52,41,51,53,52,46,55,37,39,71,73,75,45,62,41,72,50,74,37,51,40,43,34,37,29,34,44,53,96,81,26,50,40,82,75,48,73,29,55,33,20,87,71,72,82,66,70,80,66,60,72,80,76,74,76,135

Organism: NCBI:txid1920169

Sequence (190 aa):
MSSPILAQSLTLLALMLPDADHVIGDLRDQYDPSAKRELGAHITIRFDWLSANRITATDHDYIASICASTPTIVVTLARVAEFPRVVYLEPEPAAPIEALAKRIAERYPARADDHPFKPHVTVGRKLPAEDVKRIRNLASTRLVQQGNVTTSCNELTLLMSRNGKWVRQRDYPFGAYYQRELLAHDKTQP

Radius of gyration: 18.58 Å; Cα contacts (8 Å, |Δi|>4): 331; chains: 1; bounding box: 43×48×68 Å

Mean predicted aligned error: 6.83 Å

pLDDT: mean 89.19, std 16.73, range [32.78, 98.69]

Nearest PDB structures (foldseek):
  1jh6-assembly1_A  TM=7.205E-01  e=2.510E-08  Arabidopsis thaliana
  4wca-assembly1_A  TM=3.552E-01  e=5.606E-04  Mus musculus
  9eru-assembly2_A  TM=3.539E-01  e=4.107E-03  Mus musculus
  7qzk-assembly1_A  TM=3.186E-01  e=6.116E-03  Mus musculus
  4wda-assembly1_A  TM=3.566E-01  e=2.536E-02  Mus musculus

Foldseek 3Di:
DDDPPPPFKKKFWWQAQQLCCVLQVVLCCVFPLQVVQVRHWIWTLDIRLDTPVPCDPVNVVLLLVLQQAQAWDKWKFQAWDDDVFWIWTATPPFVSSVVSSVSNCVVRPDDPPDDPDGTTTTSHGPHDPVVRVVSRVSSNVSCVVVHIRIDIRQWIWMWIRDPSHTDTDDIRGHHHDDPPPVVVVVPDDD

InterPro domains:
  IPR009097 Cyclic phosphodiesterase [SSF55144] (22-175)
  IPR050580 2H phosphoesterase superfamily YjcG-like protein [PTHR40037] (21-175)